Protein AF-A0M2M6-F1 (afdb_monomer)

Secondary structure (DSSP, 8-state):
--------------------------PPP-GGG--EEEEEEEESSSTTEEEEEEEEEEETTEEEEEE-SSS--EEEEE-TTS-EEEEEETTS----EEEEETTEEEEEETTEEEEEEEETTEEEEEEEEEEETTEEEEEEEEEEEETTEEEEEEETTEEEEEE----SSSB-GGGGGGGGHHHHHHHS-----S-----EEPP--SS------GGGG-EEEEEETTTEEEEEEETT-SEEEEEEEE-

Mean predicted aligned error: 12.01 Å

pLDDT: mean 74.38, std 19.49, range [26.05, 95.44]

Structure (mmCIF, N/CA/C/O backbone):
data_AF-A0M2M6-F1
#
_entry.id   AF-A0M2M6-F1
#
loop_
_atom_site.group_PDB
_atom_site.id
_atom_site.type_symbol
_atom_site.label_atom_id
_atom_site.label_alt_id
_atom_site.label_comp_id
_atom_site.label_asym_id
_atom_site.label_entity_id
_atom_site.label_seq_id
_atom_site.pdbx_PDB_ins_code
_atom_site.Cartn_x
_atom_site.Cartn_y
_atom_site.Cartn_z
_atom_site.occupancy
_atom_site.B_iso_or_equiv
_atom_site.auth_seq_id
_atom_site.auth_comp_id
_atom_site.auth_asym_id
_atom_site.auth_atom_id
_atom_site.pdbx_PDB_model_num
ATOM 1 N N . MET A 1 1 ? -63.138 11.991 -23.946 1.00 33.22 1 MET A N 1
ATOM 2 C CA . MET A 1 1 ? -61.838 11.405 -23.546 1.00 33.22 1 MET A CA 1
ATOM 3 C C . MET A 1 1 ? -60.767 11.896 -24.507 1.00 33.22 1 MET A C 1
ATOM 5 O O . MET A 1 1 ? -61.097 12.242 -25.630 1.00 33.22 1 MET A O 1
ATOM 9 N N . LYS A 1 2 ? -59.549 12.034 -23.981 1.00 27.47 2 LYS A N 1
ATOM 10 C CA . LYS A 1 2 ? -58.370 12.735 -24.511 1.00 27.47 2 LYS A CA 1
ATOM 11 C C . LYS A 1 2 ? -57.786 12.149 -25.813 1.00 27.47 2 LYS A C 1
ATOM 13 O O . LYS A 1 2 ? -58.034 10.990 -26.119 1.00 27.47 2 LYS A O 1
ATOM 18 N N . PHE A 1 3 ? -56.878 12.956 -26.380 1.00 26.58 3 PHE A N 1
ATOM 19 C CA . PHE A 1 3 ? -55.811 12.697 -27.365 1.00 26.58 3 PHE A CA 1
ATOM 20 C C . PHE A 1 3 ? -56.167 12.860 -28.844 1.00 26.58 3 PHE A C 1
ATOM 22 O O . PHE A 1 3 ? -57.254 12.484 -29.254 1.00 26.58 3 PHE A O 1
ATOM 29 N N . LEU A 1 4 ? -55.284 13.289 -29.750 1.00 26.05 4 LEU A N 1
ATOM 30 C CA . LEU A 1 4 ? -54.076 14.142 -29.823 1.00 26.05 4 LEU A CA 1
ATOM 31 C C . LEU A 1 4 ? -53.606 13.900 -31.277 1.00 26.05 4 LEU A C 1
ATOM 33 O O . LEU A 1 4 ? -53.410 12.750 -31.642 1.00 26.05 4 LEU A O 1
ATOM 37 N N . TYR A 1 5 ? -53.508 14.973 -32.069 1.00 40.88 5 TYR A N 1
ATOM 38 C CA . TYR A 1 5 ? -52.751 15.193 -33.319 1.00 40.88 5 TYR A CA 1
ATOM 39 C C . TYR A 1 5 ? -52.478 14.047 -34.306 1.00 40.88 5 TYR A C 1
ATOM 41 O O . TYR A 1 5 ? -51.797 13.087 -33.974 1.00 40.88 5 TYR A O 1
ATOM 49 N N . VAL A 1 6 ? -52.736 14.322 -35.592 1.00 26.88 6 VAL A N 1
ATOM 50 C CA . VAL A 1 6 ? -51.775 13.990 -36.659 1.00 26.88 6 VAL A CA 1
ATOM 51 C C . VAL A 1 6 ? -51.758 15.127 -37.688 1.00 26.88 6 VAL A C 1
ATOM 53 O O . VAL A 1 6 ? -52.712 15.312 -38.439 1.00 26.88 6 VAL A O 1
ATOM 56 N N . LEU A 1 7 ? -50.664 15.893 -37.710 1.00 30.67 7 LEU A N 1
ATOM 57 C CA . LEU A 1 7 ? -50.284 16.748 -38.834 1.00 30.67 7 LEU A CA 1
ATOM 58 C C . LEU A 1 7 ? -49.235 15.976 -39.642 1.00 30.67 7 LEU A C 1
ATOM 60 O O . LEU A 1 7 ? -48.223 15.542 -39.095 1.00 30.67 7 LEU A O 1
ATOM 64 N N . VAL A 1 8 ? -49.503 15.786 -40.930 1.00 32.72 8 VAL A N 1
ATOM 65 C CA . VAL A 1 8 ? -48.643 15.081 -41.884 1.00 32.72 8 VAL A CA 1
ATOM 66 C C . VAL A 1 8 ? -47.937 16.108 -42.767 1.00 32.72 8 VAL A C 1
ATOM 68 O O . VAL A 1 8 ? -48.613 16.824 -43.497 1.00 32.72 8 VAL A O 1
ATOM 71 N N . PHE A 1 9 ? -46.595 16.072 -42.692 1.00 30.58 9 PHE A N 1
ATOM 72 C CA . PHE A 1 9 ? -45.586 16.291 -43.750 1.00 30.58 9 PHE A CA 1
ATOM 73 C C . PHE A 1 9 ? -45.518 17.688 -44.420 1.00 30.58 9 PHE A C 1
ATOM 75 O O . PHE A 1 9 ? -46.506 18.394 -44.515 1.00 30.58 9 PHE A O 1
ATOM 82 N N . LEU A 1 10 ? -44.400 18.213 -44.939 1.00 30.34 10 LEU A N 1
ATOM 83 C CA . LEU A 1 10 ? -43.136 17.703 -45.504 1.00 30.34 10 LEU A CA 1
ATOM 84 C C . LEU A 1 10 ? -42.220 18.972 -45.603 1.00 30.34 10 LEU A C 1
ATOM 86 O O . LEU A 1 10 ? -42.753 20.046 -45.862 1.00 30.34 10 LEU A O 1
ATOM 90 N N . ILE A 1 11 ? -40.900 18.977 -45.353 1.00 32.94 11 ILE A N 1
ATOM 91 C CA . ILE A 1 11 ? -39.828 18.984 -46.383 1.00 32.94 11 ILE A CA 1
ATOM 92 C C . ILE A 1 11 ? -38.471 19.355 -45.730 1.00 32.94 11 ILE A C 1
ATOM 94 O O . ILE A 1 11 ? -38.374 20.362 -45.040 1.00 32.94 11 ILE A O 1
ATOM 98 N N . LEU A 1 12 ? -37.460 18.525 -46.031 1.00 37.94 12 LEU A N 1
ATOM 99 C CA . LEU A 1 12 ? -36.004 18.737 -46.192 1.00 37.94 12 LEU A CA 1
ATOM 100 C C . LEU A 1 12 ? -35.255 19.818 -45.384 1.00 37.94 12 LEU A C 1
ATOM 102 O O . LEU A 1 12 ? -35.416 21.012 -45.612 1.00 37.94 12 LEU A O 1
ATOM 106 N N . SER A 1 13 ? -34.189 19.370 -44.714 1.00 31.41 13 SER A N 1
ATOM 107 C CA . SER A 1 13 ? -32.884 20.036 -44.805 1.00 31.41 13 SER A CA 1
ATOM 108 C C . SER A 1 13 ? -31.742 19.019 -44.762 1.00 31.41 13 SER A C 1
ATOM 110 O O . SER A 1 13 ? -31.635 18.200 -43.853 1.00 31.41 13 SER A O 1
ATOM 112 N N . ILE A 1 14 ? -30.909 19.097 -45.795 1.00 38.12 14 ILE A N 1
ATOM 113 C CA . ILE A 1 14 ? -29.610 18.449 -45.953 1.00 38.12 14 ILE A CA 1
ATOM 114 C C . ILE A 1 14 ? -28.622 19.054 -44.949 1.00 38.12 14 ILE A C 1
ATOM 116 O O . ILE A 1 14 ? -28.596 20.270 -44.782 1.00 38.12 14 ILE A O 1
ATOM 120 N N . GLY A 1 15 ? -27.750 18.208 -44.396 1.00 29.80 15 GLY A N 1
ATOM 121 C CA . GLY A 1 15 ? -26.391 18.592 -44.018 1.00 29.80 15 GLY A CA 1
ATOM 122 C C . GLY A 1 15 ? -26.173 18.965 -42.556 1.00 29.80 15 GLY A C 1
ATOM 123 O O . GLY A 1 15 ? -26.245 20.130 -42.190 1.00 29.80 15 GLY A O 1
ATOM 124 N N . CYS A 1 16 ? -25.717 17.994 -41.769 1.00 28.94 16 CYS A N 1
ATOM 125 C CA . CYS A 1 16 ? -24.605 18.257 -40.869 1.00 28.94 16 CYS A CA 1
ATOM 126 C C . CYS A 1 16 ? -23.658 17.060 -40.929 1.00 28.94 16 CYS A C 1
ATOM 128 O O . CYS A 1 16 ? -23.989 15.955 -40.515 1.00 28.94 16 CYS A O 1
ATOM 130 N N . SER A 1 17 ? -22.495 17.303 -41.527 1.00 42.50 17 SER A N 1
ATOM 131 C CA . SER A 1 17 ? -21.285 16.532 -41.294 1.00 42.50 17 SER A CA 1
ATOM 132 C C . SER A 1 17 ? -21.034 16.512 -39.789 1.00 42.50 17 SER A C 1
ATOM 134 O O . SER A 1 17 ? -20.665 17.539 -39.223 1.00 42.50 17 SER A O 1
ATOM 136 N N . SER A 1 18 ? -21.202 15.367 -39.146 1.00 32.22 18 SER A N 1
ATOM 137 C CA . SER A 1 18 ? -20.336 15.017 -38.032 1.00 32.22 18 SER A CA 1
ATOM 138 C C . SER A 1 18 ? -19.484 13.875 -38.538 1.00 32.22 18 SER A C 1
ATOM 140 O O . SER A 1 18 ? -20.016 12.843 -38.954 1.00 32.22 18 SER A O 1
ATOM 142 N N . ASN A 1 19 ? -18.175 14.110 -38.558 1.00 32.47 19 ASN A N 1
ATOM 143 C CA . ASN A 1 19 ? -17.185 13.054 -38.592 1.00 32.47 19 ASN A CA 1
ATOM 144 C C . ASN A 1 19 ? -17.707 11.904 -37.736 1.00 32.47 19 ASN A C 1
ATOM 146 O O . ASN A 1 19 ? -18.110 12.121 -36.591 1.00 32.47 19 ASN A O 1
ATOM 150 N N . GLY A 1 20 ? -17.795 10.724 -38.344 1.00 31.66 20 GLY A N 1
ATOM 151 C CA . GLY A 1 20 ? -17.953 9.492 -37.601 1.00 31.66 20 GLY A CA 1
ATOM 152 C C . GLY A 1 20 ? -16.704 9.332 -36.756 1.00 31.66 20 GLY A C 1
ATOM 153 O O . GLY A 1 20 ? -15.763 8.663 -37.167 1.00 31.66 20 GLY A O 1
ATOM 154 N N . ASP A 1 21 ? -16.694 9.987 -35.602 1.00 36.31 21 ASP A N 1
ATOM 155 C CA . ASP A 1 21 ? -15.968 9.487 -34.459 1.00 36.31 21 ASP A CA 1
ATOM 156 C C . ASP A 1 21 ? -16.760 8.254 -34.033 1.00 36.31 21 ASP A C 1
ATOM 158 O O . ASP A 1 21 ? -17.635 8.297 -33.165 1.00 36.31 21 ASP A O 1
ATOM 162 N N . ASP A 1 22 ? -16.468 7.142 -34.711 1.00 35.28 22 ASP A N 1
ATOM 163 C CA . ASP A 1 22 ? -16.554 5.821 -34.112 1.00 35.28 22 ASP A CA 1
ATOM 164 C C . ASP A 1 22 ? -15.594 5.846 -32.914 1.00 35.28 22 ASP A C 1
ATOM 166 O O . ASP A 1 22 ? -14.494 5.294 -32.934 1.00 35.28 22 ASP A O 1
ATOM 170 N N . HIS A 1 23 ? -16.006 6.524 -31.841 1.00 34.78 23 HIS A N 1
ATOM 171 C CA . HIS A 1 23 ? -15.583 6.177 -30.506 1.00 34.78 23 HIS A CA 1
ATOM 172 C C . HIS A 1 23 ? -16.161 4.788 -30.273 1.00 34.78 23 HIS A C 1
ATOM 174 O O . HIS A 1 23 ? -17.231 4.620 -29.688 1.00 34.78 23 HIS A O 1
ATOM 180 N N . SER A 1 24 ? -15.453 3.774 -30.773 1.00 39.97 24 SER A N 1
ATOM 181 C CA . SER A 1 24 ? -15.461 2.474 -30.136 1.00 39.97 24 SER A CA 1
ATOM 182 C C . SER A 1 24 ? -15.302 2.770 -28.653 1.00 39.97 24 SER A C 1
ATOM 184 O O . SER A 1 24 ? -14.264 3.297 -28.242 1.00 39.97 24 SER A O 1
ATOM 186 N N . SER A 1 25 ? -16.358 2.547 -27.871 1.00 43.38 25 SER A N 1
ATOM 187 C CA . SER A 1 25 ? -16.238 2.526 -26.425 1.00 43.38 25 SER A CA 1
ATOM 188 C C . SER A 1 25 ? -15.318 1.349 -26.147 1.00 43.38 25 SER A C 1
ATOM 190 O O . SER A 1 25 ? -15.768 0.204 -26.116 1.00 43.38 25 SER A O 1
ATOM 192 N N . GLU A 1 26 ? -14.015 1.606 -26.115 1.00 50.00 26 GLU A N 1
ATOM 193 C CA . GLU A 1 26 ? -13.048 0.602 -25.726 1.00 50.00 26 GLU A CA 1
ATOM 194 C C . GLU A 1 26 ? -13.444 0.176 -24.324 1.00 50.00 26 GLU A C 1
ATOM 196 O O . GLU A 1 26 ? -13.454 0.964 -23.377 1.00 50.00 26 GLU A O 1
ATOM 201 N N . THR A 1 27 ? -13.928 -1.057 -24.244 1.00 55.72 27 THR A N 1
ATOM 202 C CA . THR A 1 27 ? -14.372 -1.651 -23.002 1.00 55.72 27 THR A CA 1
ATOM 203 C C . THR A 1 27 ? -13.158 -1.697 -22.092 1.00 55.72 27 THR A C 1
ATOM 205 O O . THR A 1 27 ? -12.176 -2.364 -22.418 1.00 55.72 27 THR A O 1
ATOM 208 N N . ILE A 1 28 ? -13.220 -0.973 -20.973 1.00 57.94 28 ILE A N 1
ATOM 209 C CA . ILE A 1 28 ? -12.226 -1.079 -19.905 1.00 57.94 28 ILE A CA 1
ATOM 210 C C . ILE A 1 28 ? -12.077 -2.578 -19.589 1.00 57.94 28 ILE A C 1
ATOM 212 O O . ILE A 1 28 ? -13.105 -3.239 -19.391 1.00 57.94 28 ILE A O 1
ATOM 216 N N . PRO A 1 29 ? -10.856 -3.144 -19.609 1.00 57.00 29 PRO A N 1
ATOM 217 C CA . PRO A 1 29 ? -10.667 -4.565 -19.370 1.00 57.00 29 PRO A CA 1
ATOM 218 C C . PRO A 1 29 ? -11.271 -4.980 -18.024 1.00 57.00 29 PRO A C 1
ATOM 220 O O . PRO A 1 29 ? -11.236 -4.240 -17.046 1.00 57.00 29 PRO A O 1
ATOM 223 N N . ASP A 1 30 ? -11.858 -6.171 -17.980 1.00 62.47 30 ASP A N 1
ATOM 224 C CA . ASP A 1 30 ? -12.397 -6.743 -16.749 1.00 62.47 30 ASP A CA 1
ATOM 225 C C . ASP A 1 30 ? -11.248 -7.320 -15.913 1.00 62.47 30 ASP A C 1
ATOM 227 O O . ASP A 1 30 ? -10.742 -8.408 -16.192 1.00 62.47 30 ASP A O 1
ATOM 231 N N . PHE A 1 31 ? -10.819 -6.555 -14.911 1.00 61.78 31 PHE A N 1
ATOM 232 C CA . PHE A 1 31 ? -9.671 -6.872 -14.059 1.00 61.78 31 PHE A CA 1
ATOM 233 C C . PHE A 1 31 ? -9.991 -7.815 -12.896 1.00 61.78 31 PHE A C 1
ATOM 235 O O . PHE A 1 31 ? -9.088 -8.157 -12.139 1.00 61.78 31 PHE A O 1
ATOM 242 N N . SER A 1 32 ? -11.230 -8.310 -12.786 1.00 66.69 32 SER A N 1
ATOM 243 C CA . SER A 1 32 ? -11.557 -9.418 -11.870 1.00 66.69 32 SER A CA 1
ATOM 244 C C . SER A 1 32 ? -10.811 -10.722 -12.204 1.00 66.69 32 SER A C 1
ATOM 246 O O . SER A 1 32 ? -10.904 -11.701 -11.469 1.00 66.69 32 SER A O 1
ATOM 248 N N . LYS A 1 33 ? -10.080 -10.734 -13.324 1.00 75.00 33 LYS A N 1
ATOM 249 C CA . LYS A 1 33 ? -9.366 -11.885 -13.874 1.00 75.00 33 LYS A CA 1
ATOM 250 C C . LYS A 1 33 ? -7.880 -11.926 -13.535 1.00 75.00 33 LYS A C 1
ATOM 252 O O . LYS A 1 33 ? -7.250 -12.917 -13.869 1.00 75.00 33 LYS A O 1
ATOM 257 N N . VAL A 1 34 ? -7.325 -10.894 -12.894 1.00 83.31 34 VAL A N 1
ATOM 258 C CA . VAL A 1 34 ? -5.909 -10.911 -12.496 1.00 83.31 34 VAL A CA 1
ATOM 259 C C . VAL A 1 34 ? -5.711 -12.004 -11.443 1.00 83.31 34 VAL A C 1
ATOM 261 O O . VAL A 1 34 ? -6.307 -11.930 -10.370 1.00 83.31 34 VAL A O 1
ATOM 264 N N . LYS A 1 35 ? -4.888 -13.005 -11.765 1.00 89.31 35 LYS A N 1
ATOM 265 C CA . LYS A 1 35 ? -4.544 -14.125 -10.875 1.00 89.31 35 LYS A CA 1
ATOM 266 C C . LYS A 1 35 ? -3.210 -13.953 -10.177 1.00 89.31 35 LYS A C 1
ATOM 268 O O . LYS A 1 35 ? -3.005 -14.523 -9.118 1.00 89.31 35 LYS A O 1
ATOM 273 N N . GLU A 1 36 ? -2.295 -13.204 -10.773 1.00 90.88 36 GLU A N 1
ATOM 274 C CA . GLU A 1 36 ? -0.948 -13.058 -10.234 1.00 90.88 36 GLU A CA 1
ATOM 275 C C . GLU A 1 36 ? -0.362 -11.713 -10.655 1.00 90.88 36 GLU A C 1
ATOM 277 O O . GLU A 1 36 ? -0.586 -11.241 -11.780 1.00 90.88 36 GLU A O 1
ATOM 282 N N . VAL A 1 37 ? 0.372 -11.092 -9.734 1.00 89.00 37 VAL A N 1
ATOM 283 C CA . VAL A 1 37 ? 1.114 -9.852 -9.962 1.00 89.00 37 VAL A CA 1
ATOM 284 C C . VAL A 1 37 ? 2.561 -10.076 -9.564 1.00 89.00 37 VAL A C 1
ATOM 286 O O . VAL A 1 37 ? 2.853 -10.302 -8.390 1.00 89.00 37 VAL A O 1
ATOM 289 N N . VAL A 1 38 ? 3.474 -9.916 -10.518 1.00 89.25 38 VAL A N 1
ATOM 290 C CA . VAL A 1 38 ? 4.912 -9.964 -10.247 1.00 89.25 38 VAL A CA 1
ATOM 291 C C . VAL A 1 38 ? 5.490 -8.560 -10.315 1.00 89.25 38 VAL A C 1
ATOM 293 O O . VAL A 1 38 ? 5.263 -7.803 -11.259 1.00 89.25 38 VAL A O 1
ATOM 296 N N . TYR A 1 39 ? 6.226 -8.194 -9.274 1.00 88.38 39 TYR A N 1
ATOM 297 C CA . TYR A 1 39 ? 6.871 -6.908 -9.078 1.00 88.38 39 TYR A CA 1
ATOM 298 C C . TYR A 1 39 ? 8.385 -7.085 -9.011 1.00 88.38 39 TYR A C 1
ATOM 300 O O . TYR A 1 39 ? 8.908 -7.752 -8.119 1.00 88.38 39 TYR A O 1
ATOM 308 N N . TRP A 1 40 ? 9.110 -6.368 -9.868 1.00 85.56 40 TRP A N 1
ATOM 309 C CA . TRP A 1 40 ? 10.563 -6.252 -9.766 1.00 85.56 40 TRP A CA 1
ATOM 310 C C . TRP A 1 40 ? 10.979 -4.830 -9.447 1.00 85.56 40 TRP A C 1
ATOM 312 O O . TRP A 1 40 ? 10.507 -3.861 -10.044 1.00 85.56 40 TRP A O 1
ATOM 322 N N . LYS A 1 41 ? 11.972 -4.705 -8.573 1.00 83.75 41 LYS A N 1
ATOM 323 C CA . LYS A 1 41 ? 12.756 -3.485 -8.414 1.00 83.75 41 LYS A CA 1
ATOM 324 C C . LYS A 1 41 ? 14.132 -3.711 -9.021 1.00 83.75 41 LYS A C 1
ATOM 326 O O . LYS A 1 41 ? 14.887 -4.552 -8.537 1.00 83.75 41 LYS A O 1
ATOM 331 N N . LYS A 1 42 ? 14.480 -2.942 -10.051 1.00 83.56 42 LYS A N 1
ATOM 332 C CA . LYS A 1 42 ? 15.783 -3.024 -10.728 1.00 83.56 42 LYS A CA 1
ATOM 333 C C . LYS A 1 42 ? 16.629 -1.776 -10.511 1.00 83.56 42 LYS A C 1
ATOM 335 O O . LYS A 1 42 ? 16.108 -0.719 -10.156 1.00 83.56 42 LYS A O 1
ATOM 340 N N . PHE A 1 43 ? 17.931 -1.920 -10.745 1.00 74.88 43 PHE A N 1
ATOM 341 C CA . PHE A 1 43 ? 18.893 -0.822 -10.818 1.00 74.88 43 PHE A CA 1
ATOM 342 C C . PHE A 1 43 ? 19.240 -0.488 -12.277 1.00 74.88 43 PHE A C 1
ATOM 344 O O . PHE A 1 43 ? 19.759 -1.332 -13.000 1.00 74.88 43 PHE A O 1
ATOM 351 N N . GLY A 1 44 ? 19.072 0.770 -12.655 1.00 62.62 44 GLY A N 1
ATOM 352 C CA . GLY A 1 44 ? 19.722 1.446 -13.768 1.00 62.62 44 GLY A CA 1
ATOM 353 C C . GLY A 1 44 ? 18.915 1.515 -15.061 1.00 62.62 44 GLY A C 1
ATOM 354 O O . GLY A 1 44 ? 17.898 0.856 -15.241 1.00 62.62 44 GLY A O 1
ATOM 355 N N . THR A 1 45 ? 19.447 2.311 -15.991 1.00 55.06 45 THR A N 1
ATOM 356 C CA . THR A 1 45 ? 18.962 2.515 -17.368 1.00 55.06 45 THR A CA 1
ATOM 357 C C . THR A 1 45 ? 19.147 1.300 -18.283 1.00 55.06 45 THR A C 1
ATOM 359 O O . THR A 1 45 ? 18.697 1.330 -19.424 1.00 55.06 45 THR A O 1
ATOM 362 N N . ASN A 1 46 ? 19.792 0.234 -17.794 1.00 58.78 46 ASN A N 1
ATOM 363 C CA . ASN A 1 46 ? 19.969 -1.039 -18.482 1.00 58.78 46 ASN A CA 1
ATOM 364 C C . ASN A 1 46 ? 19.519 -2.173 -17.550 1.00 58.78 46 ASN A C 1
ATOM 366 O O . ASN A 1 46 ? 19.947 -2.252 -16.404 1.00 58.78 46 ASN A O 1
ATOM 370 N N . ASP A 1 47 ? 18.680 -3.060 -18.077 1.00 64.06 47 ASP A N 1
ATOM 371 C CA . ASP A 1 47 ? 17.844 -4.055 -17.386 1.00 64.06 47 ASP A CA 1
ATOM 372 C C . ASP A 1 47 ? 18.552 -5.157 -16.555 1.00 64.06 47 ASP A C 1
ATOM 374 O O . ASP A 1 47 ? 17.906 -6.135 -16.165 1.00 64.06 47 ASP A O 1
ATOM 378 N N . SER A 1 48 ? 19.860 -5.056 -16.298 1.00 68.69 48 SER A N 1
ATOM 379 C CA . SER A 1 48 ? 20.699 -6.213 -15.953 1.00 68.69 48 SER A CA 1
ATOM 380 C C . SER A 1 48 ? 20.726 -6.625 -14.478 1.00 68.69 48 SER A C 1
ATOM 382 O O . SER A 1 48 ? 21.169 -7.736 -14.200 1.00 68.69 48 SER A O 1
ATOM 384 N N . THR A 1 49 ? 20.279 -5.785 -13.537 1.00 82.06 49 THR A N 1
ATOM 385 C CA . THR A 1 49 ? 20.352 -6.111 -12.098 1.00 82.06 49 THR A CA 1
ATOM 386 C C . THR A 1 49 ? 18.993 -5.973 -11.416 1.00 82.06 49 THR A C 1
ATOM 388 O O . THR A 1 49 ? 18.492 -4.862 -11.227 1.00 82.06 49 THR A O 1
ATOM 391 N N . ILE A 1 50 ? 18.421 -7.110 -11.010 1.00 84.00 50 ILE A N 1
ATOM 392 C CA . ILE A 1 50 ? 17.240 -7.194 -10.140 1.00 84.00 50 ILE A CA 1
ATOM 393 C C . ILE A 1 50 ? 17.710 -7.066 -8.687 1.00 84.00 50 ILE A C 1
ATOM 395 O O . ILE A 1 50 ? 18.617 -7.774 -8.261 1.00 84.00 50 ILE A O 1
ATOM 399 N N . LEU A 1 51 ? 17.131 -6.120 -7.948 1.00 82.44 51 LEU A N 1
ATOM 400 C CA . LEU A 1 51 ? 17.433 -5.863 -6.534 1.00 82.44 51 LEU A CA 1
ATOM 401 C C . LEU A 1 51 ? 16.442 -6.549 -5.603 1.00 82.44 51 LEU A C 1
ATOM 403 O O . LEU A 1 51 ? 16.791 -6.904 -4.483 1.00 82.44 51 LEU A O 1
ATOM 407 N N . ALA A 1 52 ? 15.194 -6.634 -6.046 1.00 84.56 52 ALA A N 1
ATOM 408 C CA . ALA A 1 52 ? 14.126 -7.312 -5.347 1.00 84.56 52 ALA A CA 1
ATOM 409 C C . ALA A 1 52 ? 13.112 -7.802 -6.373 1.00 84.56 52 ALA A C 1
ATOM 411 O O . ALA A 1 52 ? 12.830 -7.109 -7.356 1.00 84.56 52 ALA A O 1
ATOM 412 N N . GLU A 1 53 ? 12.558 -8.964 -6.096 1.00 88.38 53 GLU A N 1
ATOM 413 C CA . GLU A 1 53 ? 11.466 -9.587 -6.821 1.00 88.38 53 GLU A CA 1
ATOM 414 C C . GLU A 1 53 ? 10.402 -9.940 -5.794 1.00 88.38 53 GLU A C 1
ATOM 416 O O . GLU A 1 53 ? 10.729 -10.310 -4.666 1.00 88.38 53 GLU A O 1
ATOM 421 N N . ARG A 1 54 ? 9.143 -9.694 -6.138 1.00 89.38 54 ARG A N 1
ATOM 422 C CA . ARG A 1 54 ? 8.004 -10.033 -5.301 1.00 89.38 54 ARG A CA 1
ATOM 423 C C . ARG A 1 54 ? 6.882 -10.532 -6.184 1.00 89.38 54 ARG A C 1
ATOM 425 O O . ARG A 1 54 ? 6.431 -9.783 -7.045 1.00 89.38 54 ARG A O 1
ATOM 432 N N . GLU A 1 55 ? 6.430 -11.738 -5.944 1.00 93.19 55 GLU A N 1
ATOM 433 C CA . GLU A 1 55 ? 5.296 -12.349 -6.621 1.00 93.19 55 GLU A CA 1
ATOM 434 C C . GLU A 1 55 ? 4.124 -12.402 -5.649 1.00 93.19 55 GLU A C 1
ATOM 436 O O . GLU A 1 55 ? 4.315 -12.645 -4.458 1.00 93.19 55 GLU A O 1
ATOM 441 N N . TYR A 1 56 ? 2.927 -12.096 -6.138 1.00 92.94 56 TYR A N 1
ATOM 442 C CA . TYR A 1 56 ? 1.701 -12.116 -5.352 1.00 92.94 56 TYR A CA 1
ATOM 443 C C . TYR A 1 56 ? 0.639 -12.921 -6.089 1.00 92.94 56 TYR A C 1
ATOM 445 O O . TYR A 1 56 ? 0.249 -12.547 -7.199 1.00 92.94 56 TYR A O 1
ATOM 453 N N . THR A 1 57 ? 0.125 -13.962 -5.441 1.00 94.75 57 THR A N 1
ATOM 454 C CA . THR A 1 57 ? -0.989 -14.774 -5.946 1.00 94.75 57 THR A CA 1
ATOM 455 C C . THR A 1 57 ? -2.307 -14.155 -5.503 1.00 94.75 57 THR A C 1
ATOM 457 O O . THR A 1 57 ? -2.459 -13.786 -4.338 1.00 94.75 57 THR A O 1
ATOM 460 N N . ILE A 1 58 ? -3.264 -14.033 -6.422 1.00 92.62 58 ILE A N 1
ATOM 461 C CA . ILE A 1 58 ? -4.583 -13.440 -6.201 1.00 92.62 58 ILE A CA 1
ATOM 462 C C . ILE A 1 58 ? -5.666 -14.466 -6.528 1.00 92.62 58 ILE A C 1
ATOM 464 O O . ILE A 1 58 ? -5.816 -14.908 -7.668 1.00 92.62 58 ILE A O 1
ATOM 468 N N . GLU A 1 59 ? -6.499 -14.772 -5.540 1.00 90.69 59 GLU A N 1
ATOM 469 C CA . GLU A 1 59 ? -7.662 -15.636 -5.702 1.00 90.69 59 GLU A CA 1
ATOM 470 C C . GLU A 1 59 ? -8.930 -14.883 -5.311 1.00 90.69 59 GLU A C 1
ATOM 472 O O . GLU A 1 59 ? -9.041 -14.307 -4.231 1.00 90.69 59 GLU A O 1
ATOM 477 N N . SER A 1 60 ? -9.917 -14.866 -6.211 1.00 88.12 60 SER A N 1
ATOM 478 C CA . SER A 1 60 ? -11.208 -14.195 -5.986 1.00 88.12 60 SER A CA 1
ATOM 479 C C . SER A 1 60 ? -11.094 -12.717 -5.560 1.00 88.12 60 SER A C 1
ATO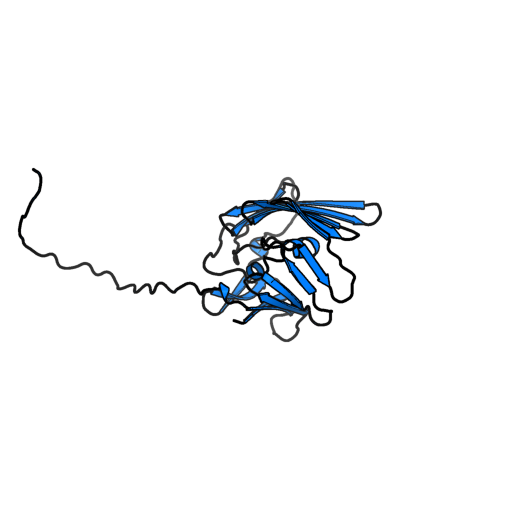M 481 O O . SER A 1 60 ? -11.971 -12.205 -4.869 1.00 88.12 60 SER A O 1
ATOM 483 N N . GLY A 1 61 ? -10.031 -12.024 -5.985 1.00 86.38 61 GLY A N 1
ATOM 484 C CA . GLY A 1 61 ? -9.776 -10.615 -5.662 1.00 86.38 61 GLY A CA 1
ATOM 485 C C . GLY A 1 61 ? -8.974 -10.369 -4.379 1.00 86.38 61 GLY A C 1
ATOM 486 O O . GLY A 1 61 ? -8.762 -9.209 -4.029 1.00 86.38 61 GLY A O 1
ATOM 487 N N . PHE A 1 62 ? -8.504 -11.421 -3.705 1.00 92.06 62 PHE A N 1
ATOM 488 C CA . PHE A 1 62 ? -7.688 -11.334 -2.495 1.00 92.06 62 PHE A CA 1
ATOM 489 C C . PHE A 1 62 ? -6.298 -11.909 -2.745 1.00 92.06 62 PHE A C 1
ATOM 491 O O . PHE A 1 62 ? -6.166 -12.980 -3.330 1.00 92.06 62 PHE A O 1
ATOM 498 N N . VAL A 1 63 ? -5.259 -11.215 -2.284 1.00 93.31 63 VAL A N 1
ATOM 499 C CA . VAL A 1 63 ? -3.894 -11.752 -2.278 1.00 93.31 63 VAL A CA 1
ATOM 500 C C . VAL A 1 63 ? -3.821 -12.899 -1.274 1.00 93.31 63 VAL A C 1
ATOM 502 O O . VAL A 1 63 ? -3.993 -12.666 -0.081 1.00 93.31 63 VAL A O 1
ATOM 505 N N . THR A 1 64 ? -3.575 -14.122 -1.723 1.00 94.19 64 THR A N 1
ATOM 506 C CA . THR A 1 64 ? -3.497 -15.310 -0.855 1.00 94.19 64 THR A CA 1
ATOM 507 C C . THR A 1 64 ? -2.066 -15.667 -0.482 1.00 94.19 64 THR A C 1
ATOM 509 O O . THR A 1 64 ? -1.835 -16.284 0.558 1.00 94.19 64 THR A O 1
ATOM 512 N N . GLU A 1 65 ? -1.101 -15.221 -1.284 1.00 93.38 65 GLU A N 1
ATOM 513 C CA . GLU A 1 65 ? 0.307 -15.560 -1.125 1.00 93.38 65 GLU A CA 1
ATOM 514 C C . GLU A 1 65 ? 1.211 -14.421 -1.603 1.00 93.38 65 GLU A C 1
ATOM 516 O O . GLU A 1 65 ? 0.870 -13.692 -2.538 1.00 93.38 65 GLU A O 1
ATOM 521 N N . ALA A 1 66 ? 2.372 -14.278 -0.965 1.00 91.06 66 ALA A N 1
ATOM 522 C CA . ALA A 1 66 ? 3.477 -13.465 -1.444 1.00 91.06 66 ALA A CA 1
ATOM 523 C C . ALA A 1 66 ? 4.814 -14.216 -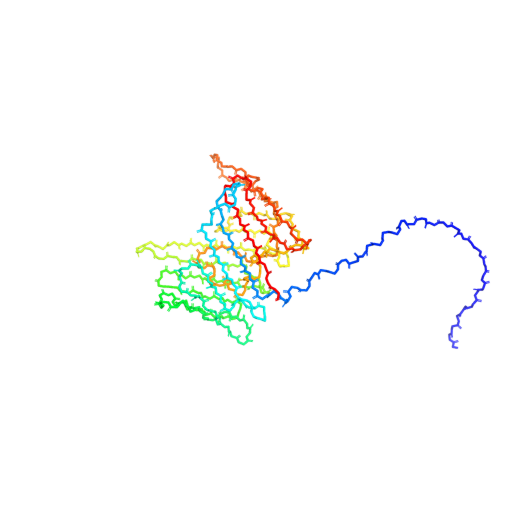1.336 1.00 91.06 66 ALA A C 1
ATOM 525 O O . ALA A 1 66 ? 5.192 -14.663 -0.250 1.00 91.06 66 ALA A O 1
ATOM 526 N N . ASP A 1 67 ? 5.556 -14.283 -2.440 1.00 90.31 67 ASP A N 1
ATOM 527 C CA . ASP A 1 67 ? 6.943 -14.762 -2.502 1.00 90.31 67 ASP A CA 1
ATOM 528 C C . ASP A 1 67 ? 7.874 -13.556 -2.708 1.00 90.31 67 ASP A C 1
ATOM 530 O O . ASP A 1 67 ? 7.612 -12.684 -3.537 1.00 90.31 67 ASP A O 1
ATOM 534 N N . PHE A 1 68 ? 8.957 -13.463 -1.932 1.00 86.12 68 PHE A N 1
ATOM 535 C CA . PHE A 1 68 ? 9.934 -12.367 -2.000 1.00 86.12 68 PHE A CA 1
ATOM 536 C C . PHE A 1 68 ? 11.311 -12.787 -2.525 1.00 86.12 68 PHE A C 1
ATOM 538 O O . PHE A 1 68 ? 12.271 -12.023 -2.387 1.00 86.12 68 PHE A O 1
ATOM 545 N N . GLY A 1 69 ? 11.418 -13.977 -3.118 1.00 72.88 69 GLY A N 1
ATOM 546 C CA . GLY A 1 69 ? 12.640 -14.490 -3.720 1.00 72.88 69 GLY A CA 1
ATOM 547 C C . GLY A 1 69 ? 13.712 -14.793 -2.673 1.00 72.88 69 GLY A C 1
ATOM 548 O O . GLY A 1 69 ? 14.533 -13.945 -2.322 1.00 72.88 69 GLY A O 1
ATOM 549 N N . GLY A 1 70 ? 13.752 -16.038 -2.194 1.00 66.81 70 GLY A N 1
ATOM 550 C CA . GLY A 1 70 ? 14.781 -16.511 -1.256 1.00 66.81 70 GLY A CA 1
ATOM 551 C C . GLY A 1 70 ? 14.420 -16.393 0.230 1.00 66.81 70 GLY A C 1
ATOM 552 O O . GLY A 1 70 ? 15.273 -16.663 1.076 1.00 66.81 70 GLY A O 1
ATOM 553 N N . SER A 1 71 ? 13.175 -16.036 0.547 1.00 69.62 71 SER A N 1
ATOM 554 C CA . SER A 1 71 ? 12.541 -16.254 1.854 1.00 69.62 71 SER A CA 1
ATOM 555 C C . SER A 1 71 ? 11.454 -17.322 1.737 1.00 69.62 71 SER A C 1
ATOM 557 O O . SER A 1 71 ? 11.098 -17.717 0.632 1.00 69.62 71 SER A O 1
ATOM 559 N N . GLU A 1 72 ? 10.918 -17.791 2.863 1.00 79.50 72 GLU A N 1
ATOM 560 C CA . GLU A 1 72 ? 9.681 -18.571 2.820 1.00 79.50 72 GLU A CA 1
ATOM 561 C C . GLU A 1 72 ? 8.496 -17.681 2.432 1.00 79.50 72 GLU A C 1
ATOM 563 O O . GLU A 1 72 ? 8.505 -16.472 2.696 1.00 79.50 72 GLU A O 1
ATOM 568 N N . ASN A 1 73 ? 7.501 -18.293 1.793 1.00 87.50 73 ASN A N 1
ATOM 569 C CA . ASN A 1 73 ? 6.310 -17.605 1.317 1.00 87.50 73 ASN A CA 1
ATOM 570 C C . ASN A 1 73 ? 5.489 -17.086 2.502 1.00 87.50 73 ASN A C 1
ATOM 572 O O . ASN A 1 73 ? 5.496 -17.660 3.600 1.00 87.50 73 ASN A O 1
ATOM 576 N N . VAL A 1 74 ? 4.793 -15.980 2.266 1.00 88.44 74 VAL A N 1
ATOM 577 C CA . VAL A 1 74 ? 3.841 -15.394 3.206 1.00 88.44 74 VAL A CA 1
ATOM 578 C C . VAL A 1 74 ? 2.438 -15.710 2.727 1.00 88.44 74 VAL A C 1
ATOM 580 O O . VAL A 1 74 ? 2.099 -15.396 1.591 1.00 88.44 74 VAL A O 1
ATOM 583 N N . TYR A 1 75 ? 1.627 -16.293 3.598 1.00 90.56 75 TYR A N 1
ATOM 584 C CA . TYR A 1 75 ? 0.237 -16.633 3.314 1.00 90.56 75 TYR A CA 1
ATOM 585 C C . TYR A 1 75 ? -0.705 -15.709 4.077 1.00 90.56 75 TYR A C 1
ATOM 587 O O . TYR A 1 75 ? -0.401 -15.281 5.193 1.00 90.56 75 TYR A O 1
ATOM 595 N N . PHE A 1 76 ? -1.848 -15.407 3.471 1.00 92.06 76 PHE A N 1
ATOM 596 C CA . PHE A 1 76 ? -2.829 -14.468 4.008 1.00 92.06 76 PHE A CA 1
ATOM 597 C C . PHE A 1 76 ? -4.177 -15.158 4.196 1.00 92.06 76 PHE A C 1
ATOM 599 O O . PHE A 1 76 ? -4.687 -15.784 3.264 1.00 92.06 76 PHE A O 1
ATOM 606 N N . GLU A 1 77 ? -4.773 -15.001 5.377 1.00 91.56 77 GLU A N 1
ATOM 607 C CA . GLU A 1 77 ? -6.106 -15.532 5.676 1.00 91.56 77 GLU A CA 1
ATOM 608 C C . GLU A 1 77 ? -7.111 -14.413 5.932 1.00 91.56 77 GLU A C 1
ATOM 610 O O . GLU A 1 77 ? -6.776 -13.352 6.466 1.00 91.56 77 GLU A O 1
ATOM 615 N N . TYR A 1 78 ? -8.363 -14.668 5.554 1.00 93.81 78 TYR A N 1
ATOM 616 C CA . TYR A 1 78 ? -9.437 -13.683 5.552 1.00 93.81 78 TYR A CA 1
ATOM 617 C C . TYR A 1 78 ? -10.676 -14.209 6.284 1.00 93.81 78 TYR A C 1
ATOM 619 O O . TYR A 1 78 ? -10.947 -15.411 6.271 1.00 93.81 78 TYR A O 1
ATOM 627 N N . ASP A 1 79 ? -11.444 -13.309 6.897 1.00 92.69 79 ASP A N 1
ATOM 628 C CA . ASP A 1 79 ? -12.763 -13.632 7.445 1.00 92.69 79 ASP A CA 1
ATOM 629 C C . ASP A 1 79 ? -13.850 -13.731 6.351 1.00 92.69 79 ASP A C 1
ATOM 631 O O . ASP A 1 79 ? -13.606 -13.516 5.162 1.00 92.69 79 ASP A O 1
ATOM 635 N N . GLU A 1 80 ? -15.083 -14.057 6.755 1.00 91.81 80 GLU A N 1
ATOM 636 C CA . GLU A 1 80 ? -16.239 -14.161 5.848 1.00 91.81 80 GLU A CA 1
ATOM 637 C C . GLU A 1 80 ? -16.608 -12.825 5.167 1.00 91.81 80 GLU A C 1
ATOM 639 O O . GLU A 1 80 ? -17.248 -12.835 4.114 1.00 91.81 80 GLU A O 1
ATOM 644 N N . ASP A 1 81 ? -16.188 -11.691 5.741 1.00 89.94 81 ASP A N 1
ATOM 645 C CA . ASP A 1 81 ? -16.371 -10.346 5.184 1.00 89.94 81 ASP A CA 1
ATOM 646 C C . ASP A 1 81 ? -15.219 -9.952 4.227 1.00 89.94 81 ASP A C 1
ATOM 648 O O . ASP A 1 81 ? -15.239 -8.860 3.649 1.00 89.94 81 ASP A O 1
ATOM 652 N N . GLY A 1 82 ? -14.215 -10.819 4.042 1.00 89.88 82 GLY A N 1
ATOM 653 C CA . GLY A 1 82 ? -13.039 -10.568 3.205 1.00 89.88 82 GLY A CA 1
ATOM 654 C C . GLY A 1 82 ? -11.983 -9.678 3.868 1.00 89.88 82 GLY A C 1
ATOM 655 O O . GLY A 1 82 ? -11.169 -9.059 3.179 1.00 89.88 82 GLY A O 1
ATOM 656 N N . ARG A 1 83 ? -11.985 -9.563 5.197 1.00 92.31 83 ARG A N 1
ATOM 657 C CA . ARG A 1 83 ? -10.981 -8.798 5.945 1.00 92.31 83 ARG A CA 1
ATOM 658 C C . ARG A 1 83 ? -9.804 -9.686 6.306 1.00 92.31 83 ARG A C 1
ATOM 660 O O . ARG A 1 83 ? -10.001 -10.807 6.755 1.00 92.31 83 ARG A O 1
ATOM 667 N N . LEU A 1 84 ? -8.585 -9.175 6.142 1.00 92.62 84 LEU A N 1
ATOM 668 C CA . LEU A 1 84 ? -7.364 -9.891 6.512 1.00 92.62 84 LEU A CA 1
ATOM 669 C C . LEU A 1 84 ? -7.332 -10.132 8.027 1.00 92.62 84 LEU A C 1
ATOM 671 O O . LEU A 1 84 ? -7.390 -9.164 8.778 1.00 92.62 84 LEU A O 1
ATOM 675 N N . ILE A 1 85 ? -7.213 -11.379 8.472 1.00 91.12 85 ILE A N 1
ATOM 676 C CA . ILE A 1 85 ? -7.199 -11.746 9.901 1.00 91.12 85 ILE A CA 1
ATOM 677 C C . ILE A 1 85 ? -5.896 -12.408 10.344 1.00 91.12 85 ILE A C 1
ATOM 679 O O . ILE A 1 85 ? -5.572 -12.364 11.527 1.00 91.12 85 ILE A O 1
ATOM 683 N N . GLU A 1 86 ? -5.131 -12.975 9.414 1.00 87.69 86 GLU A N 1
ATOM 684 C CA . GLU A 1 86 ? -3.889 -13.669 9.740 1.00 87.69 86 GLU A CA 1
ATOM 685 C C . GLU A 1 86 ? -2.866 -13.517 8.615 1.00 87.69 86 GLU A C 1
ATOM 687 O O . GLU A 1 86 ? -3.212 -13.464 7.430 1.00 87.69 86 GLU A O 1
ATOM 692 N N . VAL A 1 87 ? -1.594 -13.437 9.004 1.00 88.88 87 VAL A N 1
ATOM 693 C CA . VAL A 1 87 ? -0.451 -13.414 8.091 1.00 88.88 87 VAL A CA 1
ATOM 694 C C . VAL A 1 87 ? 0.553 -14.444 8.577 1.00 88.88 87 VAL A C 1
ATOM 696 O O . VAL A 1 87 ? 1.172 -14.264 9.622 1.00 88.88 87 VAL A O 1
ATOM 699 N N . ASN A 1 88 ? 0.735 -15.498 7.793 1.00 84.38 88 ASN A N 1
ATOM 700 C CA . ASN A 1 88 ? 1.589 -16.626 8.130 1.00 84.38 88 ASN A CA 1
ATOM 701 C C . ASN A 1 88 ? 2.891 -16.561 7.328 1.00 84.38 88 ASN A C 1
ATOM 703 O O . ASN A 1 88 ? 2.914 -16.861 6.135 1.00 84.38 88 ASN A O 1
ATOM 707 N N . GLY A 1 89 ? 3.986 -16.161 7.980 1.00 74.75 89 GLY A N 1
ATOM 708 C CA . GLY A 1 89 ? 5.334 -16.251 7.412 1.00 74.75 89 GLY A CA 1
ATOM 709 C C . GLY A 1 89 ? 5.942 -17.620 7.705 1.00 74.75 89 GLY A C 1
ATOM 710 O O . GLY A 1 89 ? 6.058 -17.987 8.874 1.00 74.75 89 GLY A O 1
ATOM 711 N N . GLY A 1 90 ? 6.349 -18.367 6.675 1.00 59.84 90 GLY A N 1
ATOM 712 C CA . GLY A 1 90 ? 6.699 -19.786 6.819 1.00 59.84 90 GLY A CA 1
ATOM 713 C C . GLY A 1 90 ? 7.715 -20.145 7.930 1.00 59.84 90 GLY A C 1
ATOM 714 O O . GLY A 1 90 ? 7.598 -21.214 8.529 1.00 59.84 90 GLY A O 1
ATOM 715 N N . THR A 1 91 ? 8.653 -19.259 8.306 1.00 48.31 91 THR A N 1
ATOM 716 C CA . THR A 1 91 ? 9.640 -19.549 9.372 1.00 48.31 91 THR A CA 1
ATOM 717 C C . THR A 1 91 ? 9.229 -19.116 10.787 1.00 48.31 91 THR A C 1
ATOM 719 O O . THR A 1 91 ? 10.072 -19.112 11.686 1.00 48.31 91 THR A O 1
ATOM 722 N N . GLY A 1 92 ? 7.963 -18.752 11.021 1.00 46.28 92 GLY A N 1
ATOM 723 C CA . GLY A 1 92 ? 7.406 -18.568 12.369 1.00 46.28 92 GLY A CA 1
ATOM 724 C C . GLY A 1 92 ? 8.006 -17.408 13.169 1.00 46.28 92 GLY A C 1
ATOM 725 O O . GLY A 1 92 ? 8.446 -17.603 14.299 1.00 46.28 92 GLY A O 1
ATOM 726 N N . THR A 1 93 ? 8.115 -16.208 12.587 1.00 48.19 93 THR A N 1
ATOM 727 C CA . THR A 1 93 ? 8.708 -15.054 13.307 1.00 48.19 93 THR A CA 1
ATOM 728 C C . THR A 1 93 ? 7.982 -13.723 13.122 1.00 48.19 93 THR A C 1
ATOM 730 O O . THR A 1 93 ? 8.461 -12.703 13.606 1.00 48.19 93 THR A O 1
ATOM 733 N N . LEU A 1 94 ? 6.829 -13.704 12.458 1.00 57.12 94 LEU A N 1
ATOM 734 C CA . LEU A 1 94 ? 5.992 -12.509 12.376 1.00 57.12 94 LEU A CA 1
ATOM 735 C C . LEU A 1 94 ? 4.528 -12.931 12.450 1.00 57.12 94 LEU A C 1
ATOM 737 O O . LEU A 1 94 ? 3.819 -12.915 11.447 1.00 57.12 94 LEU A O 1
ATOM 741 N N . ASP A 1 95 ? 4.105 -13.325 13.648 1.00 65.81 95 ASP A N 1
ATOM 742 C CA . ASP A 1 95 ? 2.689 -13.474 13.957 1.00 65.81 95 ASP A CA 1
ATOM 743 C C . ASP A 1 95 ? 2.128 -12.058 14.086 1.00 65.81 95 ASP A C 1
ATOM 745 O O . ASP A 1 95 ? 2.301 -11.377 15.099 1.00 65.81 95 ASP A O 1
ATOM 749 N N . TYR A 1 96 ? 1.537 -11.565 13.004 1.00 79.00 96 TYR A N 1
ATOM 750 C CA . TYR A 1 96 ? 0.785 -10.324 13.054 1.00 79.00 96 TYR A CA 1
ATOM 751 C C . TYR A 1 96 ? -0.571 -10.630 13.677 1.00 79.00 96 TYR A C 1
ATOM 753 O O . TYR A 1 96 ? -1.399 -11.299 13.062 1.00 79.00 96 TYR A O 1
ATOM 761 N N . GLU A 1 97 ? -0.819 -10.116 14.877 1.00 83.38 97 GLU A N 1
ATOM 762 C CA . GLU A 1 97 ? -2.171 -10.141 15.428 1.00 83.38 97 GLU A CA 1
ATOM 763 C C . GLU A 1 97 ? -2.983 -9.050 14.728 1.00 83.38 97 GLU A C 1
ATOM 765 O O . GLU A 1 97 ? -2.679 -7.864 14.884 1.00 83.38 97 GLU A O 1
ATOM 770 N N . ILE A 1 98 ? -3.989 -9.450 13.943 1.00 90.81 98 ILE A N 1
ATOM 771 C CA . ILE A 1 98 ? -4.880 -8.533 13.230 1.00 90.81 98 ILE A CA 1
ATOM 772 C C . ILE A 1 98 ? -6.276 -8.618 13.836 1.00 90.81 98 ILE A C 1
ATOM 774 O O . ILE A 1 98 ? -6.947 -9.646 13.779 1.00 90.81 98 ILE A O 1
ATOM 778 N N . ILE A 1 99 ? -6.733 -7.507 14.407 1.00 92.75 99 ILE A N 1
ATOM 779 C CA . ILE A 1 99 ? -8.025 -7.415 15.082 1.00 92.75 99 ILE A CA 1
ATOM 780 C C . ILE A 1 99 ? -8.882 -6.378 14.377 1.00 92.75 99 ILE A C 1
ATOM 782 O O . ILE A 1 99 ? -8.539 -5.196 14.328 1.00 92.75 99 ILE A O 1
ATOM 786 N N . TRP A 1 100 ? -10.048 -6.812 13.912 1.00 94.88 100 TRP A N 1
ATOM 787 C CA . TRP A 1 100 ? -11.064 -5.928 13.356 1.00 94.88 100 TRP A CA 1
ATOM 788 C C . TRP A 1 100 ? -12.151 -5.598 14.374 1.00 94.88 100 TRP A C 1
ATOM 790 O O . TRP A 1 100 ? -12.663 -6.464 15.083 1.00 94.88 100 TRP A O 1
ATOM 800 N N . ASN A 1 101 ? -12.553 -4.330 14.402 1.00 94.56 101 ASN A N 1
ATOM 801 C CA . ASN A 1 101 ? -13.718 -3.848 15.131 1.00 94.56 101 ASN A CA 1
ATOM 802 C C . ASN A 1 101 ? -14.495 -2.855 14.257 1.00 94.56 101 ASN A C 1
ATOM 804 O O . ASN A 1 101 ? -14.277 -1.638 14.298 1.00 94.56 101 ASN A O 1
ATOM 808 N N . GLY A 1 102 ? -15.387 -3.401 13.427 1.00 92.50 102 GLY A N 1
ATOM 809 C CA . GLY A 1 102 ? -16.101 -2.640 12.405 1.00 92.50 102 GLY A CA 1
ATOM 810 C C . GLY A 1 102 ? -15.145 -2.143 11.322 1.00 92.50 102 GLY A C 1
ATOM 811 O O . GLY A 1 102 ? -14.472 -2.940 10.678 1.00 92.50 102 GLY A O 1
ATOM 812 N N . GLU A 1 103 ? -15.087 -0.825 11.125 1.00 93.88 103 GLU A N 1
ATOM 813 C CA . GLU A 1 103 ? -14.164 -0.186 10.175 1.00 93.88 103 GLU A CA 1
ATOM 814 C C . GLU A 1 103 ? -12.773 0.098 10.771 1.00 93.88 103 GLU A C 1
ATOM 816 O O . GLU A 1 103 ? -11.949 0.733 10.125 1.00 93.88 103 GLU A O 1
ATOM 821 N N . ASN A 1 104 ? -12.480 -0.360 11.989 1.00 95.44 104 ASN A N 1
ATOM 822 C CA . ASN A 1 104 ? -11.154 -0.209 12.584 1.00 95.44 104 ASN A CA 1
ATOM 823 C C . ASN A 1 104 ? -10.393 -1.531 12.519 1.00 95.44 104 ASN A C 1
ATOM 825 O O . ASN A 1 104 ? -10.959 -2.578 12.834 1.00 95.44 104 ASN A O 1
ATOM 829 N N . CYS A 1 105 ? -9.113 -1.465 12.171 1.00 95.06 105 CYS A N 1
ATOM 830 C CA . CYS A 1 105 ? -8.189 -2.590 12.187 1.00 95.06 105 CYS A CA 1
ATOM 831 C C . CYS A 1 105 ? -6.977 -2.236 13.042 1.00 95.06 105 CYS A C 1
ATOM 833 O O . CYS A 1 105 ? -6.301 -1.243 12.785 1.00 95.06 105 CYS A O 1
ATOM 835 N N . THR A 1 106 ? -6.666 -3.068 14.023 1.00 94.19 106 THR A N 1
ATOM 836 C CA . THR A 1 106 ? -5.411 -2.992 14.768 1.00 94.19 106 THR A CA 1
ATOM 837 C C . THR A 1 106 ? -4.525 -4.137 14.317 1.00 94.19 106 THR A C 1
ATOM 839 O O . THR A 1 106 ? -4.970 -5.280 14.294 1.00 94.19 106 THR A O 1
ATOM 842 N N . ILE A 1 107 ? -3.282 -3.830 13.961 1.00 91.00 107 ILE A N 1
ATOM 843 C CA . ILE A 1 107 ? -2.257 -4.827 13.669 1.00 91.00 107 ILE A CA 1
ATOM 844 C C . ILE A 1 107 ? -1.056 -4.594 14.578 1.00 91.00 107 ILE A C 1
ATOM 846 O O . ILE A 1 107 ? -0.541 -3.476 14.663 1.00 91.00 107 ILE A O 1
ATOM 850 N N . SER A 1 108 ? -0.625 -5.649 15.260 1.00 86.94 108 SER A N 1
ATOM 851 C CA . SER A 1 108 ? 0.453 -5.580 16.244 1.00 86.94 108 SER A CA 1
ATOM 852 C C . SER A 1 108 ? 1.561 -6.578 15.935 1.00 86.94 108 SER A C 1
ATOM 854 O O . SER A 1 108 ? 1.318 -7.673 15.435 1.00 86.94 108 SER A O 1
ATOM 856 N N . THR A 1 109 ? 2.782 -6.174 16.262 1.00 82.38 109 THR A N 1
ATOM 857 C CA . THR A 1 109 ? 3.973 -7.020 16.370 1.00 82.38 109 THR A CA 1
ATOM 858 C C . THR A 1 109 ? 4.586 -6.814 17.755 1.00 82.38 109 THR A C 1
ATOM 860 O O . THR A 1 109 ? 4.158 -5.929 18.498 1.00 82.38 109 THR A O 1
ATOM 863 N N . ASP A 1 110 ? 5.649 -7.546 18.080 1.00 81.69 110 ASP A N 1
ATOM 864 C CA . ASP A 1 110 ? 6.384 -7.380 19.344 1.00 81.69 110 ASP A CA 1
ATOM 865 C C . ASP A 1 110 ? 6.889 -5.948 19.604 1.00 81.69 110 ASP A C 1
ATOM 867 O O . ASP A 1 110 ? 7.127 -5.573 20.752 1.00 81.69 110 ASP A O 1
ATOM 871 N N . TYR A 1 111 ? 7.071 -5.145 18.550 1.00 82.81 111 TYR A N 1
ATOM 872 C CA . TYR A 1 111 ? 7.701 -3.823 18.639 1.00 82.81 111 TYR A CA 1
ATOM 873 C C . TYR A 1 111 ? 6.855 -2.696 18.058 1.00 82.81 111 TYR A C 1
ATOM 875 O O . TYR A 1 111 ? 7.289 -1.542 18.065 1.00 82.81 111 TYR A O 1
ATOM 883 N N . SER A 1 112 ? 5.693 -2.990 17.483 1.00 86.69 112 SER A N 1
ATOM 884 C CA . SER A 1 112 ? 4.874 -1.957 16.859 1.00 86.69 112 SER A CA 1
ATOM 885 C C . SER A 1 112 ? 3.393 -2.272 16.886 1.00 86.69 112 SER A C 1
ATOM 887 O O . SER A 1 112 ? 2.984 -3.429 16.837 1.00 86.69 112 SER A O 1
ATOM 889 N N . THR A 1 113 ? 2.596 -1.213 16.901 1.00 90.31 113 THR A N 1
ATOM 890 C CA . THR A 1 113 ? 1.150 -1.276 16.731 1.00 90.31 113 THR A CA 1
ATOM 891 C C . THR A 1 113 ? 0.743 -0.248 15.691 1.00 90.31 113 THR A C 1
ATOM 893 O O . THR A 1 113 ? 1.124 0.921 15.775 1.00 90.31 113 THR A O 1
ATOM 896 N N . SER A 1 114 ? -0.057 -0.684 14.729 1.00 91.81 114 SER A N 1
ATOM 897 C CA . SER A 1 114 ? -0.731 0.182 13.772 1.00 91.81 114 SER A CA 1
ATOM 898 C C . SER A 1 114 ? -2.234 0.110 14.004 1.00 91.81 114 SER A C 1
ATOM 900 O O . SER A 1 114 ? -2.810 -0.976 13.963 1.00 91.81 114 SER A O 1
ATOM 902 N N . ASN A 1 115 ? -2.876 1.258 14.197 1.00 94.25 115 ASN A N 1
ATOM 903 C CA . ASN A 1 115 ? -4.330 1.392 14.202 1.00 94.25 115 ASN A CA 1
ATOM 904 C C . ASN A 1 115 ? -4.765 2.048 12.896 1.00 94.25 115 ASN A C 1
ATOM 906 O O . ASN A 1 115 ? -4.350 3.160 12.578 1.00 94.25 115 ASN A O 1
ATOM 910 N N . LEU A 1 116 ? -5.584 1.340 12.137 1.00 93.94 116 LEU A N 1
ATOM 911 C CA . LEU A 1 116 ? -6.084 1.725 10.832 1.00 93.94 116 LEU A CA 1
ATOM 912 C C . LEU A 1 116 ? -7.577 2.008 10.950 1.00 93.94 116 LEU A C 1
ATOM 914 O O . LEU A 1 116 ? -8.330 1.164 11.436 1.00 93.94 116 LEU A O 1
ATOM 918 N N . ILE A 1 117 ? -8.007 3.172 10.475 1.00 94.88 117 ILE A N 1
ATOM 919 C CA . ILE A 1 117 ? -9.419 3.555 10.430 1.00 94.88 117 ILE A CA 1
ATOM 920 C C . ILE A 1 117 ? -9.845 3.626 8.976 1.00 94.88 117 ILE A C 1
ATOM 922 O O . ILE A 1 117 ? -9.306 4.401 8.180 1.00 94.88 117 ILE A O 1
ATOM 926 N N . TYR A 1 118 ? -10.844 2.825 8.645 1.00 92.94 118 TYR A N 1
ATOM 927 C CA . TYR A 1 118 ? -11.463 2.790 7.339 1.00 92.94 118 TYR A CA 1
ATOM 928 C C . TYR A 1 118 ? -12.751 3.611 7.327 1.00 92.94 118 TYR A C 1
ATOM 930 O O . TYR A 1 118 ? -13.405 3.805 8.346 1.00 92.94 118 TYR A O 1
ATOM 938 N N . ASN A 1 119 ? -13.109 4.102 6.148 1.00 92.69 119 ASN A N 1
ATOM 939 C CA . ASN A 1 119 ? -14.410 4.689 5.873 1.00 92.69 119 ASN A CA 1
ATOM 940 C C . ASN A 1 119 ? -14.809 4.301 4.450 1.00 92.69 119 ASN A C 1
ATOM 942 O O . ASN A 1 119 ? -14.113 4.655 3.491 1.00 92.69 119 ASN A O 1
ATOM 946 N N . ASN A 1 120 ? -15.903 3.550 4.308 1.00 89.12 120 ASN A N 1
ATOM 947 C CA . ASN A 1 120 ? -16.368 3.022 3.019 1.00 89.12 120 ASN A CA 1
ATOM 948 C C . ASN A 1 120 ? -15.271 2.241 2.269 1.00 89.12 120 ASN A C 1
ATOM 950 O O . ASN A 1 120 ? -15.097 2.380 1.058 1.00 89.1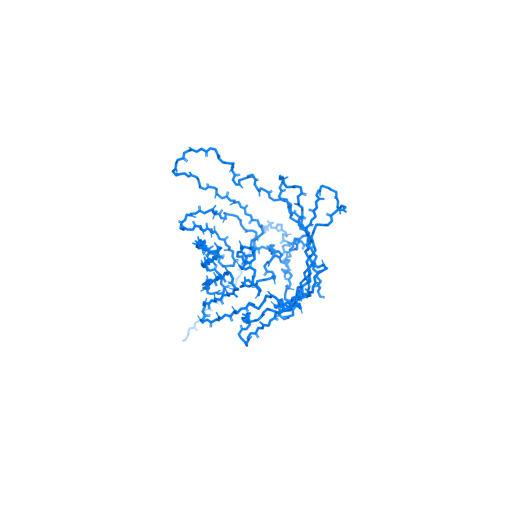2 120 ASN A O 1
ATOM 954 N N . GLY A 1 121 ? -14.488 1.448 3.005 1.00 86.50 121 GLY A N 1
ATOM 955 C CA . GLY A 1 121 ? -13.418 0.616 2.446 1.00 86.50 121 GLY A CA 1
ATOM 956 C C . GLY A 1 121 ? -12.139 1.362 2.050 1.00 86.50 121 GLY A C 1
ATOM 957 O O . GLY A 1 121 ? -11.242 0.739 1.485 1.00 86.50 121 GLY A O 1
ATOM 958 N N . ASN A 1 122 ? -12.014 2.662 2.329 1.00 89.88 122 ASN A N 1
ATOM 959 C CA . ASN A 1 122 ? -10.768 3.417 2.161 1.00 89.88 122 ASN A CA 1
ATOM 960 C C . ASN A 1 122 ? -10.121 3.699 3.516 1.00 89.88 122 ASN A C 1
ATOM 962 O O . ASN A 1 122 ? -10.812 4.099 4.448 1.00 89.88 122 ASN A O 1
ATOM 966 N N . LEU A 1 123 ? -8.803 3.537 3.609 1.00 91.62 123 LEU A N 1
ATOM 967 C CA . LEU A 1 123 ? -8.032 3.850 4.808 1.00 91.62 123 LEU A CA 1
ATOM 968 C C . LEU A 1 123 ? -7.878 5.361 4.961 1.00 91.62 123 LEU A C 1
ATOM 970 O O . LEU A 1 123 ? -7.097 5.962 4.225 1.00 91.62 123 LEU A O 1
ATOM 974 N N . VAL A 1 124 ? -8.618 5.960 5.893 1.00 93.56 124 VAL A N 1
ATOM 975 C CA . VAL A 1 124 ? -8.650 7.415 6.124 1.00 93.56 124 VAL A CA 1
ATOM 976 C C . VAL A 1 124 ? -7.677 7.873 7.203 1.00 93.56 124 VAL A C 1
ATOM 978 O O . VAL A 1 124 ? -7.247 9.025 7.180 1.00 93.56 124 VAL A O 1
ATOM 981 N N . GLU A 1 125 ? -7.285 6.982 8.111 1.00 93.88 125 GLU A N 1
ATOM 982 C CA . GLU A 1 125 ? -6.329 7.287 9.172 1.00 93.88 125 GLU A CA 1
ATOM 983 C C . GLU A 1 125 ? -5.456 6.070 9.494 1.00 93.88 125 GLU A C 1
ATOM 985 O O . GLU A 1 125 ? -5.948 4.945 9.564 1.00 93.88 125 GLU A O 1
ATOM 990 N N . LEU A 1 126 ? -4.164 6.311 9.707 1.00 92.88 126 LEU A N 1
ATOM 991 C CA . LEU A 1 126 ? -3.228 5.369 10.310 1.00 92.88 126 LEU A CA 1
ATOM 992 C C . LEU A 1 126 ? -2.531 6.043 11.487 1.00 92.88 126 LEU A C 1
ATOM 994 O O . LEU A 1 126 ? -1.856 7.061 11.317 1.00 92.88 126 LEU A O 1
ATOM 998 N N . GLU A 1 127 ? -2.580 5.395 12.639 1.00 93.19 127 GLU A N 1
ATOM 999 C CA . GLU A 1 127 ? -1.723 5.694 13.779 1.00 93.19 127 GLU A CA 1
ATOM 1000 C C . GLU A 1 127 ? -0.708 4.566 13.939 1.00 93.19 127 GLU A C 1
ATOM 1002 O O . GLU A 1 127 ? -1.080 3.405 14.067 1.00 93.19 127 GLU A O 1
ATOM 1007 N N . TYR A 1 128 ? 0.575 4.906 13.908 1.00 90.31 128 TYR A N 1
ATOM 1008 C CA . TYR A 1 128 ? 1.686 3.976 14.054 1.00 90.31 128 TYR A CA 1
ATOM 1009 C C . TYR A 1 128 ? 2.473 4.297 15.318 1.00 90.31 128 TYR A C 1
ATOM 1011 O O . TYR A 1 128 ? 2.887 5.441 15.535 1.00 90.31 128 TYR A O 1
ATOM 1019 N N . ILE A 1 129 ? 2.701 3.264 16.119 1.00 90.94 129 ILE A N 1
ATOM 1020 C CA . ILE A 1 129 ? 3.482 3.300 17.348 1.00 90.94 129 ILE A CA 1
ATOM 1021 C C . ILE A 1 129 ? 4.599 2.272 17.201 1.00 90.94 129 ILE A C 1
ATOM 1023 O O . ILE A 1 129 ? 4.323 1.110 16.913 1.00 90.94 129 ILE A O 1
ATOM 1027 N N . HIS A 1 130 ? 5.848 2.688 17.399 1.00 88.50 130 HIS A N 1
ATOM 1028 C CA . HIS A 1 130 ? 7.001 1.790 17.459 1.00 88.50 130 HIS A CA 1
ATOM 1029 C C . HIS A 1 130 ? 7.785 2.006 18.741 1.00 88.50 130 HIS A C 1
ATOM 1031 O O . HIS A 1 130 ? 8.141 3.140 19.064 1.00 88.50 130 HIS A O 1
ATOM 1037 N N . GLU A 1 131 ? 8.074 0.918 19.440 1.00 86.69 131 GLU A N 1
ATOM 1038 C CA . GLU A 1 131 ? 8.828 0.930 20.685 1.00 86.69 131 GLU A CA 1
ATOM 1039 C C . GLU A 1 131 ? 10.271 0.485 20.423 1.00 86.69 131 GLU A C 1
ATOM 1041 O O . GLU A 1 131 ? 10.535 -0.669 20.082 1.00 86.69 131 GLU A O 1
ATOM 1046 N N . GLU A 1 132 ? 11.221 1.398 20.625 1.00 85.12 132 GLU A N 1
ATOM 1047 C CA . GLU A 1 132 ? 12.655 1.119 20.563 1.00 85.12 132 GLU A CA 1
ATOM 1048 C C . GLU A 1 132 ? 13.287 1.386 21.939 1.00 85.12 132 GLU A C 1
ATOM 1050 O O . GLU A 1 132 ? 13.709 2.494 22.291 1.00 85.12 132 GLU A O 1
ATOM 1055 N N . GLY A 1 133 ? 13.322 0.345 22.775 1.00 83.25 133 GLY A N 1
ATOM 1056 C CA . GLY A 1 133 ? 13.838 0.430 24.141 1.00 83.25 133 GLY A CA 1
ATOM 1057 C C . GLY A 1 133 ? 12.961 1.304 25.043 1.00 83.25 133 GLY A C 1
ATOM 1058 O O . GLY A 1 133 ? 11.891 0.878 25.456 1.00 83.25 133 GLY A O 1
ATOM 1059 N N . ASN A 1 134 ? 13.438 2.506 25.383 1.00 84.88 134 ASN A N 1
ATOM 1060 C CA . ASN A 1 134 ? 12.696 3.485 26.198 1.00 84.88 134 ASN A CA 1
ATOM 1061 C C . ASN A 1 134 ? 12.105 4.631 25.356 1.00 84.88 134 ASN A C 1
ATOM 1063 O O . ASN A 1 134 ? 11.686 5.648 25.914 1.00 84.88 134 ASN A O 1
ATOM 1067 N N . VAL A 1 135 ? 12.162 4.525 24.027 1.00 86.38 135 VAL A N 1
ATOM 1068 C CA . VAL A 1 135 ? 11.676 5.547 23.101 1.00 86.38 135 VAL A CA 1
ATOM 1069 C C . VAL A 1 135 ? 10.474 4.999 22.350 1.00 86.38 135 VAL A C 1
ATOM 1071 O O . VAL A 1 135 ? 10.591 4.001 21.647 1.00 86.38 135 VAL A O 1
ATOM 1074 N N . SER A 1 136 ? 9.352 5.706 22.450 1.00 86.81 136 SER A N 1
ATOM 1075 C CA . SER A 1 136 ? 8.156 5.441 21.654 1.00 86.81 136 SER A CA 1
ATOM 1076 C C . SER A 1 136 ? 8.101 6.438 20.496 1.00 86.81 136 SER A C 1
ATOM 1078 O O . SER A 1 136 ? 8.058 7.656 20.705 1.00 86.81 136 SER A O 1
ATOM 1080 N N . ILE A 1 137 ? 8.120 5.935 19.266 1.00 86.31 137 ILE A N 1
ATOM 1081 C CA . ILE A 1 137 ? 7.946 6.728 18.050 1.00 86.31 137 ILE A CA 1
ATOM 1082 C C . ILE A 1 137 ? 6.470 6.688 17.677 1.00 86.31 137 ILE A C 1
ATOM 1084 O O . ILE A 1 137 ? 5.927 5.623 17.401 1.00 86.31 137 ILE A O 1
ATOM 1088 N N . TYR A 1 138 ? 5.842 7.861 17.632 1.00 89.88 138 TYR A N 1
ATOM 1089 C CA . TYR A 1 138 ? 4.453 8.027 17.221 1.00 89.88 138 TYR A CA 1
ATOM 1090 C C . TYR A 1 138 ? 4.368 8.737 15.869 1.00 89.88 138 TYR A C 1
ATOM 1092 O O . TYR A 1 138 ? 4.982 9.792 15.671 1.00 89.88 138 TYR A O 1
ATOM 1100 N N . GLN A 1 139 ? 3.579 8.188 14.949 1.00 88.12 139 GLN A N 1
ATOM 1101 C CA . GLN A 1 139 ? 3.212 8.847 13.699 1.00 88.12 139 GLN A CA 1
ATOM 1102 C C . GLN A 1 139 ? 1.714 8.709 13.457 1.00 88.12 139 GLN A C 1
ATOM 1104 O O . GLN A 1 139 ? 1.189 7.601 13.453 1.00 88.12 139 GLN A O 1
ATOM 1109 N N . LYS A 1 140 ? 1.045 9.825 13.167 1.00 91.69 140 LYS A N 1
ATOM 1110 C CA . LYS A 1 140 ? -0.333 9.834 12.675 1.00 91.69 140 LYS A CA 1
ATOM 1111 C C . LYS A 1 140 ? -0.360 10.281 11.228 1.00 91.69 140 LYS A C 1
ATOM 1113 O O . LYS A 1 140 ? 0.270 11.279 10.870 1.00 91.69 140 LYS A O 1
ATOM 1118 N N . ARG A 1 141 ? -1.098 9.564 10.392 1.00 90.44 141 ARG A N 1
ATOM 1119 C CA . ARG A 1 141 ? -1.305 9.908 8.992 1.00 90.44 141 ARG A CA 1
ATOM 1120 C C . ARG A 1 141 ? -2.781 9.918 8.669 1.00 90.44 141 ARG A C 1
ATOM 1122 O O . ARG A 1 141 ? -3.477 8.970 9.004 1.00 90.44 141 ARG A O 1
ATOM 1129 N N . ASN A 1 142 ? -3.218 10.962 7.977 1.00 92.56 142 ASN A N 1
ATOM 1130 C CA . ASN A 1 142 ? -4.589 11.078 7.494 1.00 92.56 142 ASN A CA 1
ATOM 1131 C C . ASN A 1 142 ? -4.598 11.096 5.967 1.00 92.56 142 ASN A C 1
ATOM 1133 O O . ASN A 1 142 ? -3.656 11.596 5.338 1.00 92.56 142 ASN A O 1
ATOM 1137 N N . PHE A 1 143 ? -5.676 10.578 5.394 1.00 90.25 143 PHE A N 1
ATOM 1138 C CA . PHE A 1 143 ? -5.862 10.410 3.961 1.00 90.25 143 PHE A CA 1
ATOM 1139 C C . PHE A 1 143 ? -7.211 10.958 3.547 1.00 90.25 143 PHE A C 1
ATOM 1141 O O . PHE A 1 143 ? -8.251 10.559 4.069 1.00 90.25 143 PHE A O 1
ATOM 1148 N N . GLU A 1 144 ? -7.189 11.837 2.557 1.00 91.38 144 GLU A N 1
ATOM 1149 C CA . GLU A 1 144 ? -8.403 12.312 1.914 1.00 91.38 144 GLU A CA 1
ATOM 1150 C C . GLU A 1 144 ? -8.572 11.614 0.572 1.00 91.38 144 GLU A C 1
ATOM 1152 O O . GLU A 1 144 ? -7.601 11.437 -0.169 1.00 91.38 144 GLU A O 1
ATOM 1157 N N . TYR A 1 145 ? -9.813 11.245 0.248 1.00 90.06 145 TYR A N 1
ATOM 1158 C CA . TYR A 1 145 ? -10.148 10.530 -0.980 1.00 90.06 145 TYR A CA 1
ATOM 1159 C C . TYR A 1 145 ? -11.213 11.250 -1.801 1.00 90.06 145 TYR A C 1
ATOM 1161 O O . TYR A 1 145 ? -12.141 11.857 -1.268 1.00 90.06 145 TYR A O 1
ATOM 1169 N N . SER A 1 146 ? -11.121 11.068 -3.116 1.00 88.06 146 SER A N 1
ATOM 1170 C CA . SER A 1 146 ? -12.210 11.261 -4.071 1.00 88.06 146 SER A CA 1
ATOM 1171 C C . SER A 1 146 ? -12.489 9.914 -4.743 1.00 88.06 146 SER A C 1
ATOM 1173 O O . SER A 1 146 ? -11.725 9.461 -5.598 1.00 88.06 146 SER A O 1
ATOM 1175 N N . GLY A 1 147 ? -13.549 9.225 -4.309 1.00 87.56 147 GLY A N 1
ATOM 1176 C CA . GLY A 1 147 ? -13.789 7.831 -4.695 1.00 87.56 147 GLY A CA 1
ATOM 1177 C C . GLY A 1 147 ? -12.691 6.907 -4.155 1.00 87.56 147 GLY A C 1
ATOM 1178 O O . GLY A 1 147 ? -12.467 6.863 -2.952 1.00 87.56 147 GLY A O 1
ATOM 1179 N N . GLU A 1 148 ? -11.996 6.184 -5.033 1.00 85.94 148 GLU A N 1
ATOM 1180 C CA . GLU A 1 148 ? -10.889 5.264 -4.686 1.00 85.94 148 GLU A CA 1
ATOM 1181 C C . GLU A 1 148 ? -9.496 5.894 -4.883 1.00 85.94 148 GLU A C 1
ATOM 1183 O O . GLU A 1 148 ? -8.470 5.212 -4.812 1.00 85.94 148 GLU A O 1
ATOM 1188 N N . ASN A 1 149 ? -9.447 7.197 -5.168 1.00 86.38 149 ASN A N 1
ATOM 1189 C CA . ASN A 1 149 ? -8.209 7.940 -5.372 1.00 86.38 149 ASN A CA 1
ATOM 1190 C C . ASN A 1 149 ? -7.889 8.780 -4.144 1.00 86.38 149 ASN A C 1
ATOM 1192 O O . ASN A 1 149 ? -8.751 9.514 -3.662 1.00 86.38 149 ASN A O 1
ATOM 1196 N N . VAL A 1 150 ? -6.640 8.716 -3.686 1.00 86.00 150 VAL A N 1
ATOM 1197 C CA . VAL A 1 150 ? -6.124 9.618 -2.652 1.00 86.00 150 VAL A CA 1
ATOM 1198 C C . VAL A 1 150 ? -5.907 10.991 -3.277 1.00 86.00 150 VAL A C 1
ATOM 1200 O O . VAL A 1 150 ? -5.234 11.103 -4.301 1.00 86.00 150 VAL A O 1
ATOM 1203 N N . ILE A 1 151 ? -6.470 12.024 -2.655 1.00 87.25 151 ILE A N 1
ATOM 1204 C CA . ILE A 1 151 ? -6.334 13.426 -3.073 1.00 87.25 151 ILE A CA 1
ATOM 1205 C C . ILE A 1 151 ? -5.415 14.226 -2.152 1.00 87.25 151 ILE A C 1
ATOM 1207 O O . ILE A 1 151 ? -4.830 15.210 -2.598 1.00 87.25 151 ILE A O 1
ATOM 1211 N N . ALA A 1 152 ? -5.233 13.800 -0.901 1.00 85.88 152 ALA A N 1
ATOM 1212 C CA . ALA A 1 152 ? -4.275 14.418 0.003 1.00 85.88 152 ALA A CA 1
ATOM 1213 C C . ALA A 1 152 ? -3.784 13.447 1.078 1.00 85.88 152 ALA A C 1
ATOM 1215 O O . ALA A 1 152 ? -4.479 12.505 1.464 1.00 85.88 152 ALA A O 1
ATOM 1216 N N . THR A 1 153 ? -2.574 13.704 1.570 1.00 85.38 153 THR A N 1
ATOM 1217 C CA . THR A 1 153 ? -1.990 12.996 2.713 1.00 85.38 153 THR A CA 1
ATOM 1218 C C . THR A 1 153 ? -1.459 13.984 3.733 1.00 85.38 153 THR A C 1
ATOM 1220 O O . THR A 1 153 ? -0.871 15.009 3.376 1.00 85.38 153 THR A O 1
ATOM 1223 N N . TYR A 1 154 ? -1.626 13.644 5.003 1.00 85.94 154 TYR A N 1
ATOM 1224 C CA . TYR A 1 154 ? -1.187 14.445 6.137 1.00 85.94 154 TYR A CA 1
ATOM 1225 C C . TYR A 1 154 ? -0.290 13.591 7.022 1.00 85.94 154 TYR A C 1
ATOM 1227 O O . TYR A 1 154 ? -0.533 12.397 7.179 1.00 85.94 154 TYR A O 1
ATOM 1235 N N . LEU A 1 155 ? 0.734 14.198 7.612 1.00 85.88 155 LEU A N 1
ATOM 1236 C CA . LEU A 1 155 ? 1.566 13.596 8.649 1.00 85.88 155 LEU A CA 1
ATOM 1237 C C . LEU A 1 155 ? 1.507 14.508 9.867 1.00 85.88 155 LEU A C 1
ATOM 1239 O O . LEU A 1 155 ? 1.892 15.672 9.771 1.00 85.88 155 LEU A O 1
ATOM 1243 N N . ASN A 1 156 ? 1.023 13.983 10.991 1.00 86.69 156 ASN A N 1
ATOM 1244 C CA . ASN A 1 156 ? 0.812 14.730 12.232 1.00 86.69 156 ASN A CA 1
ATOM 1245 C C . ASN A 1 156 ? 0.077 16.059 11.965 1.00 86.69 156 ASN A C 1
ATOM 1247 O O . ASN A 1 156 ? 0.578 17.138 12.278 1.00 86.69 156 ASN A O 1
ATOM 1251 N N . ASP A 1 157 ? -1.062 15.958 11.271 1.00 85.38 157 ASP A N 1
ATOM 1252 C CA . ASP A 1 157 ? -1.943 17.062 10.849 1.00 85.38 157 ASP A CA 1
ATOM 1253 C C . ASP A 1 157 ? -1.311 18.111 9.916 1.00 85.38 157 ASP A C 1
ATOM 1255 O O . ASP A 1 157 ? -1.947 19.096 9.542 1.00 85.38 157 ASP A O 1
ATOM 1259 N N . THR A 1 158 ? -0.077 17.883 9.467 1.00 83.06 158 THR A N 1
ATOM 1260 C CA . THR A 1 158 ? 0.592 18.721 8.472 1.00 83.06 158 THR A CA 1
ATOM 1261 C C . THR A 1 158 ? 0.388 18.125 7.089 1.00 83.06 158 THR A C 1
ATOM 1263 O O . THR A 1 158 ? 0.777 16.980 6.847 1.00 83.06 158 THR A O 1
ATOM 1266 N N . LEU A 1 159 ? -0.191 18.904 6.174 1.00 80.69 159 LEU A N 1
ATOM 1267 C CA . LEU A 1 159 ? -0.336 18.523 4.770 1.00 80.69 159 LEU A CA 1
ATOM 1268 C C . LEU A 1 159 ? 1.037 18.164 4.184 1.00 80.69 159 LEU A C 1
ATOM 1270 O O . LEU A 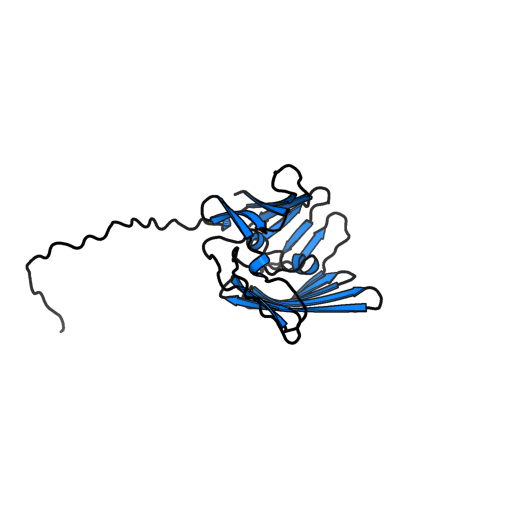1 159 ? 1.949 18.985 4.193 1.00 80.69 159 LEU A O 1
ATOM 1274 N N . GLN A 1 160 ? 1.181 16.932 3.702 1.00 78.12 160 GLN A N 1
ATOM 1275 C CA . GLN A 1 160 ? 2.416 16.434 3.091 1.00 78.12 160 GLN A CA 1
ATOM 1276 C C . GLN A 1 160 ? 2.355 16.468 1.571 1.00 78.12 160 GLN A C 1
ATOM 1278 O O . GLN A 1 160 ? 3.364 16.681 0.905 1.00 78.12 160 GLN A O 1
ATOM 1283 N N . SER A 1 161 ? 1.189 16.179 0.998 1.00 76.38 161 SER A N 1
ATOM 1284 C CA . SER A 1 161 ? 1.015 16.110 -0.453 1.00 76.38 161 SER A CA 1
ATOM 1285 C C . SER A 1 161 ? -0.454 16.277 -0.812 1.00 76.38 161 SER A C 1
ATOM 1287 O O . SER A 1 161 ? -1.304 15.671 -0.162 1.00 76.38 161 SER A O 1
ATOM 1289 N N . GLU A 1 162 ? -0.725 17.038 -1.871 1.00 76.94 162 GLU A N 1
ATOM 1290 C CA . GLU A 1 162 ? -2.011 17.069 -2.579 1.00 76.94 162 GLU A CA 1
ATOM 1291 C C . GLU A 1 162 ? -1.822 16.492 -3.984 1.00 76.94 162 GLU A C 1
ATOM 1293 O O . GLU A 1 162 ? -0.825 16.790 -4.645 1.00 76.94 162 GLU A O 1
ATOM 1298 N N . PHE A 1 163 ? -2.787 15.706 -4.449 1.00 78.81 163 PHE A N 1
ATOM 1299 C CA . PHE A 1 163 ? -2.763 14.983 -5.717 1.00 78.81 163 PHE A CA 1
ATOM 1300 C C . PHE A 1 163 ? -3.807 15.613 -6.643 1.00 78.81 163 PHE A C 1
ATOM 1302 O O . PHE A 1 163 ? -5.009 15.412 -6.472 1.00 78.81 163 PHE A O 1
ATOM 1309 N N . LEU A 1 164 ? -3.349 16.436 -7.591 1.00 70.88 164 LEU A N 1
ATOM 1310 C CA . LEU A 1 164 ? -4.231 17.301 -8.391 1.00 70.88 164 LEU A CA 1
ATOM 1311 C C . LEU A 1 164 ? -4.653 16.712 -9.740 1.00 70.88 164 LEU A C 1
ATOM 1313 O O . LEU A 1 164 ? -5.581 17.224 -10.362 1.00 70.88 164 LEU A O 1
ATOM 1317 N N . ASP A 1 165 ? -3.976 15.663 -10.189 1.00 72.81 165 ASP A N 1
ATOM 1318 C CA . ASP A 1 165 ? -4.276 14.968 -11.435 1.00 72.81 165 ASP A CA 1
ATOM 1319 C C . ASP A 1 165 ? -4.231 13.467 -11.171 1.00 72.81 165 ASP A C 1
ATOM 1321 O O . ASP A 1 165 ? -3.274 12.981 -10.569 1.00 72.81 165 ASP A O 1
ATOM 1325 N N . TYR A 1 166 ? -5.283 12.757 -11.566 1.00 73.44 166 TYR A N 1
ATOM 1326 C CA . TYR A 1 166 ? -5.396 11.314 -11.420 1.00 73.44 166 TYR A CA 1
ATOM 1327 C C . TYR A 1 166 ? -6.004 10.717 -12.691 1.00 73.44 166 TYR A C 1
ATOM 1329 O O . TYR A 1 166 ? -7.134 11.008 -13.079 1.00 73.44 166 TYR A O 1
ATOM 1337 N N . HIS A 1 167 ? -5.243 9.836 -13.334 1.00 68.94 167 HIS A N 1
ATOM 1338 C CA . HIS A 1 167 ? -5.669 9.090 -14.517 1.00 68.94 167 HIS A CA 1
ATOM 1339 C C . HIS A 1 167 ? -6.562 7.930 -14.052 1.00 68.94 167 HIS A C 1
ATOM 1341 O O . HIS A 1 167 ? -6.087 6.997 -13.411 1.00 68.94 167 HIS A O 1
ATOM 1347 N N . SER A 1 168 ? -7.872 8.030 -14.288 1.00 68.88 168 SER A N 1
ATOM 1348 C CA . SER A 1 168 ? -8.870 7.083 -13.743 1.00 68.88 168 SER A CA 1
ATOM 1349 C C . SER A 1 168 ? -9.051 5.807 -14.570 1.00 68.88 168 SER A C 1
ATOM 1351 O O . SER A 1 168 ? -9.590 4.812 -14.091 1.00 68.88 168 SER A O 1
ATOM 1353 N N . ASP A 1 169 ? -8.596 5.845 -15.812 1.00 73.69 169 ASP A N 1
ATOM 1354 C CA . ASP A 1 169 ? -8.624 4.771 -16.795 1.00 73.69 169 ASP A CA 1
ATOM 1355 C C . ASP A 1 169 ? -7.363 3.904 -16.764 1.00 73.69 169 ASP A C 1
ATOM 1357 O O . ASP A 1 169 ? -7.333 2.887 -17.434 1.00 73.69 169 ASP A O 1
ATOM 1361 N N . VAL A 1 170 ? -6.346 4.221 -15.959 1.00 76.31 170 VAL A N 1
ATOM 1362 C CA . VAL A 1 170 ? -5.189 3.336 -15.750 1.00 76.31 170 VAL A CA 1
ATOM 1363 C C . VAL A 1 170 ? -5.091 3.062 -14.250 1.00 76.31 170 VAL A C 1
ATOM 1365 O O . VAL A 1 170 ? -5.216 3.982 -13.445 1.00 76.31 170 VAL A O 1
ATOM 1368 N N . ILE A 1 171 ? -4.906 1.801 -13.854 1.00 75.62 171 ILE A N 1
ATOM 1369 C CA . ILE A 1 171 ? -4.944 1.391 -12.441 1.00 75.62 171 ILE A CA 1
ATOM 1370 C C . ILE A 1 171 ? -3.537 1.165 -11.903 1.00 75.62 171 ILE A C 1
ATOM 1372 O O . ILE A 1 171 ? -2.736 0.442 -12.501 1.00 75.62 171 ILE A O 1
ATOM 1376 N N . ASN A 1 172 ? -3.256 1.746 -10.737 1.00 80.56 172 ASN A N 1
ATOM 1377 C CA . ASN A 1 172 ? -2.016 1.516 -10.010 1.00 80.56 172 ASN A CA 1
ATOM 1378 C C . ASN A 1 172 ? -1.818 0.014 -9.767 1.00 80.56 172 ASN A C 1
ATOM 1380 O O . ASN A 1 172 ? -2.664 -0.587 -9.110 1.00 80.56 172 ASN A O 1
ATOM 1384 N N . PRO A 1 173 ? -0.713 -0.603 -10.230 1.00 80.31 173 PRO A N 1
ATOM 1385 C CA . PRO A 1 173 ? -0.455 -2.025 -10.000 1.00 80.31 173 PRO A CA 1
ATOM 1386 C C . PRO A 1 173 ? -0.472 -2.417 -8.524 1.00 80.31 173 PRO A C 1
ATOM 1388 O O . PRO A 1 173 ? -0.783 -3.546 -8.169 1.00 80.31 173 PRO A O 1
ATOM 1391 N N . LEU A 1 174 ? -0.150 -1.480 -7.634 1.00 81.25 174 LEU A N 1
ATOM 1392 C CA . LEU A 1 174 ? -0.226 -1.744 -6.209 1.00 81.25 174 LEU A CA 1
ATOM 1393 C C . LEU A 1 174 ? -1.679 -1.874 -5.744 1.00 81.25 174 LEU A C 1
ATOM 1395 O O . LEU A 1 174 ? -1.920 -2.631 -4.821 1.00 81.25 174 LEU A O 1
ATOM 1399 N N . TYR A 1 175 ? -2.659 -1.235 -6.387 1.00 85.75 175 TYR A N 1
ATOM 1400 C CA . TYR A 1 175 ? -4.070 -1.320 -5.991 1.00 85.75 175 TYR A CA 1
ATOM 1401 C C . TYR A 1 175 ? -4.611 -2.761 -5.950 1.00 85.75 175 TYR A C 1
ATOM 1403 O O . TYR A 1 175 ? -5.473 -3.062 -5.129 1.00 85.75 175 TYR A O 1
ATOM 1411 N N . TYR A 1 176 ? -4.058 -3.675 -6.757 1.00 85.25 176 TYR A N 1
ATOM 1412 C CA . TYR A 1 176 ? -4.395 -5.106 -6.714 1.00 85.25 176 TYR A CA 1
ATOM 1413 C C . TYR A 1 176 ? -4.026 -5.783 -5.391 1.00 85.25 176 TYR A C 1
ATOM 1415 O O . TYR A 1 176 ? -4.589 -6.810 -5.037 1.00 85.25 176 TYR A O 1
ATOM 1423 N N . LEU A 1 177 ? -3.107 -5.188 -4.637 1.00 88.44 177 LEU A N 1
ATOM 1424 C CA . LEU A 1 177 ? -2.633 -5.699 -3.360 1.00 88.44 177 LEU A CA 1
ATOM 1425 C C . LEU A 1 177 ? -3.404 -5.091 -2.175 1.00 88.44 177 LEU A C 1
ATOM 1427 O O . LEU A 1 177 ? -2.978 -5.230 -1.031 1.00 88.44 177 LEU A O 1
ATOM 1431 N N . LYS A 1 178 ? -4.529 -4.399 -2.421 1.00 89.25 178 LYS A N 1
ATOM 1432 C CA . LYS A 1 178 ? -5.305 -3.709 -1.376 1.00 89.25 178 LYS A CA 1
ATOM 1433 C C . LYS A 1 178 ? -5.800 -4.639 -0.269 1.00 89.25 178 LYS A C 1
ATOM 1435 O O . LYS A 1 178 ? -5.890 -4.205 0.876 1.00 89.25 178 LYS A O 1
ATOM 1440 N N . SER A 1 179 ? -6.066 -5.910 -0.567 1.00 91.31 179 SER A N 1
ATOM 1441 C CA . SER A 1 179 ? -6.521 -6.872 0.446 1.00 91.31 179 SER A CA 1
ATOM 1442 C C . SER A 1 179 ? -5.511 -7.081 1.584 1.00 91.31 179 SER A C 1
ATOM 1444 O O . SER A 1 179 ? -5.909 -7.405 2.697 1.00 91.31 179 SER A O 1
ATOM 1446 N N . ILE A 1 180 ? -4.219 -6.829 1.334 1.00 90.50 180 ILE A N 1
ATOM 1447 C CA . ILE A 1 180 ? -3.134 -6.944 2.321 1.00 90.50 180 ILE A CA 1
ATOM 1448 C C . ILE A 1 180 ? -2.655 -5.582 2.847 1.00 90.50 180 ILE A C 1
ATOM 1450 O O . ILE A 1 180 ? -1.543 -5.460 3.366 1.00 90.50 180 ILE A O 1
ATOM 1454 N N . GLU A 1 181 ? -3.474 -4.532 2.717 1.00 88.56 181 GLU A N 1
ATOM 1455 C CA . GLU A 1 181 ? -3.169 -3.197 3.253 1.00 88.56 181 GLU A CA 1
ATOM 1456 C C . GLU A 1 181 ? -2.827 -3.181 4.742 1.00 88.56 181 GLU A C 1
ATOM 1458 O O . GLU A 1 181 ? -1.808 -2.562 5.070 1.00 88.56 181 GLU A O 1
ATOM 1463 N N . PRO A 1 182 ? -3.564 -3.883 5.630 1.00 89.12 182 PRO A N 1
ATOM 1464 C CA . PRO A 1 182 ? -3.217 -3.902 7.047 1.00 89.12 182 PRO A CA 1
ATOM 1465 C C . PRO A 1 182 ? -1.790 -4.403 7.285 1.00 89.12 182 PRO A C 1
ATOM 1467 O O . PRO A 1 182 ? -1.010 -3.747 7.975 1.00 89.12 182 PRO A O 1
ATOM 1470 N N . TRP A 1 183 ? -1.403 -5.503 6.629 1.00 87.12 183 TRP A N 1
ATOM 1471 C CA . TRP A 1 183 ? -0.048 -6.045 6.720 1.00 87.12 183 TRP A CA 1
ATOM 1472 C C . TRP A 1 183 ? 0.998 -5.045 6.220 1.00 87.12 183 TRP A C 1
ATOM 1474 O O . TRP A 1 183 ? 1.949 -4.712 6.933 1.00 87.12 183 TRP A O 1
ATOM 1484 N N . ARG A 1 184 ? 0.808 -4.483 5.020 1.00 80.75 184 ARG A N 1
ATOM 1485 C CA . ARG A 1 184 ? 1.777 -3.543 4.434 1.00 80.75 184 ARG A CA 1
ATOM 1486 C C . ARG A 1 184 ? 1.928 -2.250 5.227 1.00 80.75 184 ARG A C 1
ATOM 1488 O O . ARG A 1 184 ? 3.014 -1.659 5.192 1.00 80.75 184 ARG A O 1
ATOM 1495 N N . ALA A 1 185 ? 0.892 -1.827 5.948 1.00 74.62 185 ALA A N 1
ATOM 1496 C CA . ALA A 1 185 ? 0.947 -0.631 6.775 1.00 74.62 185 ALA A CA 1
ATOM 1497 C C . ALA A 1 185 ? 1.973 -0.712 7.910 1.00 74.62 185 ALA A C 1
ATOM 1499 O O . ALA A 1 185 ? 2.491 0.322 8.323 1.00 74.62 185 ALA A O 1
ATOM 1500 N N . THR A 1 186 ? 2.339 -1.917 8.352 1.00 69.50 186 THR A N 1
ATOM 1501 C CA . THR A 1 186 ? 3.396 -2.118 9.359 1.00 69.50 186 THR A CA 1
ATOM 1502 C C . THR A 1 186 ? 4.815 -2.069 8.787 1.00 69.50 186 THR A C 1
ATOM 1504 O O . THR A 1 186 ? 5.754 -1.760 9.516 1.00 69.50 186 THR A O 1
ATOM 1507 N N . VAL A 1 187 ? 4.991 -2.362 7.491 1.00 63.78 187 VAL A N 1
ATOM 1508 C CA . VAL A 1 187 ? 6.315 -2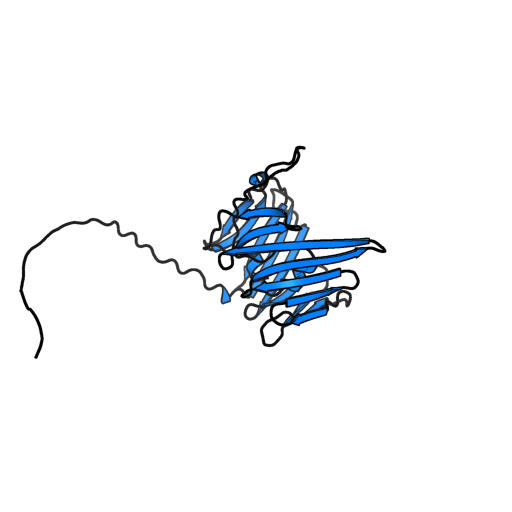.580 6.875 1.00 63.78 187 VAL A CA 1
ATOM 1509 C C . VAL A 1 187 ? 6.816 -1.348 6.120 1.00 63.78 187 VAL A C 1
ATOM 1511 O O . VAL A 1 187 ? 8.002 -1.023 6.169 1.00 63.78 187 VAL A O 1
ATOM 1514 N N . ASN A 1 188 ? 5.946 -0.672 5.365 1.00 59.19 188 ASN A N 1
ATOM 1515 C CA . ASN A 1 188 ? 6.299 0.523 4.594 1.00 59.19 188 ASN A CA 1
ATOM 1516 C C . ASN A 1 188 ? 5.016 1.213 4.123 1.00 59.19 188 ASN A C 1
ATOM 1518 O O . ASN A 1 188 ? 4.365 0.743 3.186 1.00 59.19 188 ASN A O 1
ATOM 1522 N N . TYR A 1 189 ? 4.617 2.294 4.789 1.00 60.56 189 TYR A N 1
ATOM 1523 C CA . TYR A 1 189 ? 3.246 2.759 4.651 1.00 60.56 189 TYR A CA 1
ATOM 1524 C C . TYR A 1 189 ? 2.997 3.689 3.457 1.00 60.56 189 TYR A C 1
ATOM 1526 O O . TYR A 1 189 ? 3.513 4.809 3.386 1.00 60.56 189 TYR A O 1
ATOM 1534 N N . LYS A 1 190 ? 2.115 3.222 2.567 1.00 65.12 190 LYS A N 1
ATOM 1535 C CA . LYS A 1 190 ? 1.329 4.014 1.616 1.00 65.12 190 LYS A CA 1
ATOM 1536 C C . LYS A 1 190 ? -0.067 3.383 1.497 1.00 65.12 190 LYS A C 1
ATOM 1538 O O . LYS A 1 190 ? -0.121 2.156 1.404 1.00 65.12 190 LYS A O 1
ATOM 1543 N N . PRO A 1 191 ? -1.154 4.174 1.470 1.00 71.12 191 PRO A N 1
ATOM 1544 C CA . PRO A 1 191 ? -2.487 3.656 1.172 1.00 71.12 191 PRO A CA 1
ATOM 1545 C C . PRO A 1 191 ? -2.536 3.093 -0.250 1.00 71.12 191 PRO A C 1
ATOM 1547 O O . PRO A 1 191 ? -1.784 3.533 -1.130 1.00 71.12 191 PRO A O 1
ATOM 1550 N N . PHE A 1 192 ? -3.447 2.158 -0.491 1.00 81.75 192 PHE A N 1
ATOM 1551 C CA . PHE A 1 192 ? -3.746 1.707 -1.842 1.00 81.75 192 PHE A CA 1
ATOM 1552 C C . PHE A 1 192 ? -4.805 2.584 -2.496 1.00 81.75 192 PHE A C 1
ATOM 1554 O O . PHE A 1 192 ? -5.937 2.707 -2.033 1.00 81.75 192 PHE A O 1
ATOM 1561 N N . SER A 1 193 ? -4.439 3.151 -3.635 1.00 80.44 193 SER A N 1
ATOM 1562 C CA . SER A 1 193 ? -5.288 4.032 -4.425 1.00 80.44 193 SER A CA 1
ATOM 1563 C C . SER A 1 193 ? -5.166 3.704 -5.907 1.00 80.44 1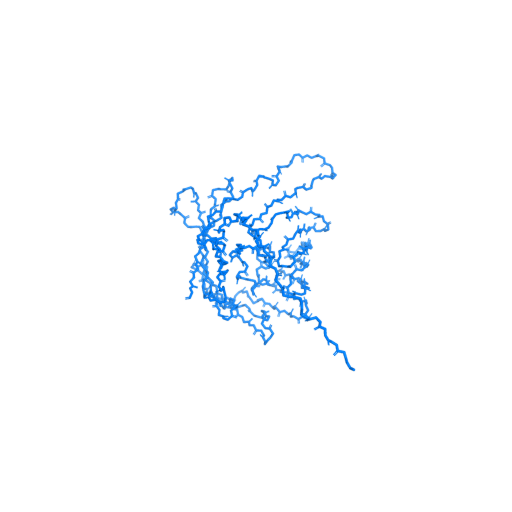93 SER A C 1
ATOM 1565 O O . SER A 1 193 ? -4.145 3.174 -6.348 1.00 80.44 193 SER A O 1
ATOM 1567 N N . LYS A 1 194 ? -6.218 3.987 -6.684 1.00 82.25 194 LYS A N 1
ATOM 1568 C CA . LYS A 1 194 ? -6.213 3.690 -8.127 1.00 82.25 194 LYS A CA 1
ATOM 1569 C C . LYS A 1 194 ? -5.310 4.622 -8.931 1.00 82.25 194 LYS A C 1
ATOM 1571 O O . LYS A 1 194 ? -4.827 4.213 -9.984 1.00 82.25 194 LYS A O 1
ATOM 1576 N N . ASN A 1 195 ? -5.046 5.828 -8.435 1.00 78.81 195 ASN A N 1
ATOM 1577 C CA . ASN A 1 195 ? -4.192 6.796 -9.109 1.00 78.81 195 ASN A CA 1
ATOM 1578 C C . ASN A 1 195 ? -2.761 6.259 -9.294 1.00 78.81 195 ASN A C 1
ATOM 1580 O O . ASN A 1 195 ? -2.077 5.844 -8.357 1.00 78.81 195 ASN A O 1
ATOM 1584 N N . ILE A 1 196 ? -2.315 6.271 -10.547 1.00 73.75 196 ILE A N 1
ATOM 1585 C CA . ILE A 1 196 ? -0.915 6.039 -10.920 1.00 73.75 196 ILE A CA 1
ATOM 1586 C C . ILE A 1 196 ? -0.164 7.354 -10.973 1.00 73.75 196 ILE A C 1
ATOM 1588 O O . ILE A 1 196 ? 0.964 7.432 -10.512 1.00 73.75 196 ILE A O 1
ATOM 1592 N N . PHE A 1 197 ? -0.796 8.362 -11.567 1.00 68.69 197 PHE 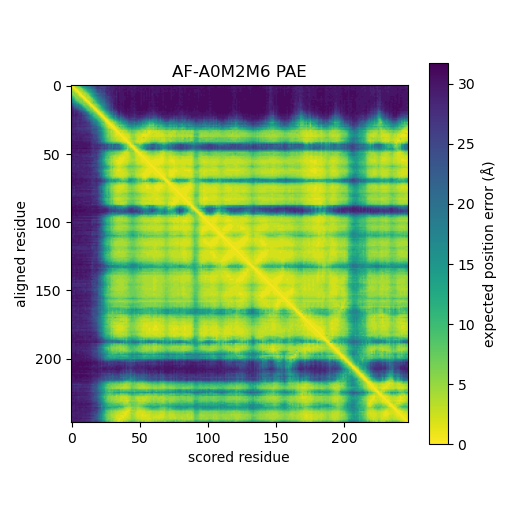A N 1
ATOM 1593 C CA . PHE A 1 197 ? -0.207 9.665 -11.793 1.00 68.69 197 PHE A CA 1
ATOM 1594 C C . PHE A 1 197 ? -0.581 10.610 -10.673 1.00 68.69 197 PHE A C 1
ATOM 1596 O O . PHE A 1 197 ? -1.663 10.513 -10.088 1.00 68.69 197 PHE A O 1
ATOM 1603 N N . ASP A 1 198 ? 0.321 11.543 -10.427 1.00 61.75 198 ASP A N 1
ATOM 1604 C CA . ASP A 1 198 ? 0.107 12.612 -9.492 1.00 61.75 198 ASP A CA 1
ATOM 1605 C C . ASP A 1 198 ? 0.863 13.862 -9.916 1.00 61.75 198 ASP A C 1
ATOM 1607 O O . ASP A 1 198 ? 2.071 13.857 -10.136 1.00 61.75 198 ASP A O 1
ATOM 1611 N N . ILE A 1 199 ? 0.141 14.976 -9.978 1.00 60.97 199 ILE A N 1
ATOM 1612 C CA . ILE A 1 199 ? 0.763 16.290 -9.883 1.00 60.97 199 ILE A CA 1
ATOM 1613 C C . ILE A 1 199 ? 0.728 16.659 -8.409 1.00 60.97 199 ILE A C 1
ATOM 1615 O O . ILE A 1 199 ? -0.329 17.012 -7.877 1.00 60.97 199 ILE A O 1
ATOM 1619 N N . ARG A 1 200 ? 1.884 16.552 -7.748 1.00 61.09 200 ARG A N 1
ATOM 1620 C CA . ARG A 1 200 ? 2.019 16.941 -6.346 1.00 61.09 200 ARG A CA 1
ATOM 1621 C C . ARG A 1 200 ? 2.062 18.451 -6.232 1.00 61.09 200 ARG A C 1
ATOM 1623 O O . ARG A 1 200 ? 2.987 19.096 -6.736 1.00 61.09 200 ARG A O 1
ATOM 1630 N N . ARG A 1 201 ? 1.087 19.024 -5.528 1.00 56.97 201 ARG A N 1
ATOM 1631 C CA . ARG A 1 201 ? 1.278 20.367 -4.989 1.00 56.97 201 ARG A CA 1
ATOM 1632 C C . ARG A 1 201 ? 2.127 20.248 -3.736 1.00 56.97 201 ARG A C 1
ATOM 1634 O O . ARG A 1 201 ? 1.746 19.583 -2.779 1.00 56.97 201 ARG A O 1
ATOM 1641 N N . ASP A 1 202 ? 3.276 20.901 -3.777 1.00 57.28 202 ASP A N 1
ATOM 1642 C CA . ASP A 1 202 ? 4.065 21.155 -2.586 1.00 57.28 202 ASP A CA 1
ATOM 1643 C C . ASP A 1 202 ? 3.460 22.363 -1.859 1.00 57.28 202 ASP A C 1
ATOM 1645 O O . ASP A 1 202 ? 3.237 23.418 -2.469 1.00 57.28 202 ASP A O 1
ATOM 1649 N N . GLN A 1 203 ? 3.165 22.213 -0.573 1.00 52.06 203 GLN A N 1
ATOM 1650 C CA . GLN A 1 203 ? 2.996 23.359 0.309 1.00 52.06 203 GLN A CA 1
ATOM 1651 C C . GLN A 1 203 ? 4.253 23.479 1.146 1.00 52.06 203 GLN A C 1
ATOM 1653 O O . GLN A 1 203 ? 4.506 22.585 1.954 1.00 52.06 203 GLN A O 1
ATOM 1658 N N . PRO A 1 204 ? 4.959 24.618 1.071 1.00 52.12 204 PRO A N 1
ATOM 1659 C CA . PRO A 1 204 ? 5.990 24.833 2.045 1.00 52.12 204 PRO A CA 1
ATOM 1660 C C . PRO A 1 204 ? 5.761 26.134 2.840 1.00 52.12 204 PRO A C 1
ATOM 1662 O O . PRO A 1 204 ? 5.541 27.217 2.296 1.00 52.12 204 PRO A O 1
ATOM 1665 N N . TYR A 1 205 ? 5.878 25.976 4.163 1.00 50.22 205 TYR A N 1
ATOM 1666 C CA . TYR A 1 205 ? 6.458 26.917 5.132 1.00 50.22 205 TYR A CA 1
ATOM 1667 C C . TYR A 1 205 ? 5.557 27.727 6.078 1.00 50.22 205 TYR A C 1
ATOM 1669 O O . TYR A 1 205 ? 4.867 28.674 5.706 1.00 50.22 205 TYR A O 1
ATOM 1677 N N . SER A 1 206 ? 5.862 27.538 7.367 1.00 35.62 206 SER A N 1
ATOM 1678 C CA . SER A 1 206 ? 6.527 28.597 8.137 1.00 35.62 206 SER A CA 1
ATOM 1679 C C . SER A 1 206 ? 8.017 28.255 8.332 1.00 35.62 206 SER A C 1
ATOM 1681 O O . SER A 1 206 ? 8.317 27.235 8.944 1.00 35.62 206 SER A O 1
ATOM 1683 N N . GLY A 1 207 ? 8.935 29.115 7.872 1.00 42.22 207 GLY A N 1
ATOM 1684 C CA . GLY A 1 207 ? 10.366 29.072 8.227 1.00 42.22 207 GLY A CA 1
ATOM 1685 C C . GLY A 1 207 ? 11.280 28.512 7.135 1.00 42.22 207 GLY A C 1
ATOM 1686 O O . GLY A 1 207 ? 11.263 27.322 6.854 1.00 42.22 207 GLY A O 1
ATOM 1687 N N . GLY A 1 208 ? 12.070 29.395 6.519 1.00 44.00 208 GLY A N 1
ATOM 1688 C CA . GLY A 1 208 ? 13.002 29.043 5.455 1.00 44.00 208 GLY A CA 1
ATOM 1689 C C . GLY A 1 208 ? 14.221 28.284 5.967 1.00 44.00 208 GLY A C 1
ATOM 1690 O O . GLY A 1 208 ? 14.909 28.761 6.858 1.00 44.00 208 GLY A O 1
ATOM 1691 N N . ASP A 1 209 ? 14.475 27.134 5.359 1.00 36.59 209 ASP A N 1
ATOM 1692 C CA . ASP A 1 209 ? 15.780 26.727 4.849 1.00 36.59 209 ASP A CA 1
ATOM 1693 C C . ASP A 1 209 ? 15.541 25.598 3.825 1.00 36.59 209 ASP A C 1
ATOM 1695 O O . ASP A 1 209 ? 14.633 24.785 3.974 1.00 36.59 209 ASP A O 1
ATOM 1699 N N . TYR A 1 210 ? 16.284 25.671 2.719 1.00 45.50 210 TYR A N 1
ATOM 1700 C CA . TYR A 1 210 ? 16.223 24.906 1.463 1.00 45.50 210 TYR A CA 1
ATOM 1701 C C . TYR A 1 210 ? 15.655 23.484 1.508 1.00 45.50 210 TYR A C 1
ATOM 1703 O O . TYR A 1 210 ? 16.348 22.617 2.022 1.00 45.50 210 TYR A O 1
ATOM 1711 N N . PHE A 1 211 ? 14.558 23.193 0.791 1.00 41.00 211 PHE A N 1
ATOM 1712 C CA . PHE A 1 211 ? 14.266 21.824 0.328 1.00 41.00 211 PHE A CA 1
ATOM 1713 C C . PHE A 1 211 ? 13.568 21.826 -1.047 1.00 41.00 211 PHE A C 1
ATOM 1715 O O . PHE A 1 211 ? 12.788 22.723 -1.355 1.00 41.00 211 PHE A O 1
ATOM 1722 N N . SER A 1 212 ? 13.961 20.872 -1.893 1.00 41.81 212 SER A N 1
ATOM 1723 C CA . SER A 1 212 ? 13.634 20.712 -3.319 1.00 41.81 212 SER A CA 1
ATOM 1724 C C . SER A 1 212 ? 12.131 20.563 -3.584 1.00 41.81 212 SER A C 1
ATOM 1726 O O . SER A 1 212 ? 11.397 20.078 -2.726 1.00 41.81 212 SER A O 1
ATOM 1728 N N . SER A 1 213 ? 11.670 20.947 -4.778 1.00 42.12 213 SER A N 1
ATOM 1729 C CA . SER A 1 213 ? 10.250 20.868 -5.133 1.00 42.12 213 SER A CA 1
ATOM 1730 C C . SER A 1 213 ? 9.823 19.406 -5.256 1.00 42.12 213 SER A C 1
ATOM 1732 O O . SER A 1 213 ? 10.524 18.615 -5.867 1.00 42.12 213 SER A O 1
ATOM 1734 N N . LEU A 1 214 ? 8.631 19.022 -4.795 1.00 44.00 214 LEU A N 1
ATOM 1735 C CA . LEU A 1 214 ? 8.076 17.693 -5.116 1.00 44.00 214 LEU A CA 1
ATOM 1736 C C . LEU A 1 214 ? 7.708 17.521 -6.608 1.00 44.00 214 LEU A C 1
ATOM 1738 O O . LEU A 1 214 ? 7.362 16.413 -7.015 1.00 44.00 214 LEU A O 1
ATOM 1742 N N . LYS A 1 215 ? 7.838 18.578 -7.430 1.00 45.56 215 LYS A N 1
ATOM 1743 C CA . LYS A 1 215 ? 7.945 18.453 -8.896 1.00 45.56 215 LYS A CA 1
ATOM 1744 C C . LYS A 1 215 ? 9.225 17.729 -9.331 1.00 45.56 215 LYS A C 1
ATOM 1746 O O . LYS A 1 215 ? 9.277 17.245 -10.448 1.00 45.56 215 LYS A O 1
ATOM 1751 N N . ASP A 1 216 ? 10.199 17.567 -8.439 1.00 44.03 216 ASP A N 1
ATOM 1752 C CA . ASP A 1 216 ? 11.420 16.783 -8.643 1.00 44.03 216 ASP A CA 1
ATOM 1753 C C . ASP A 1 216 ? 11.183 15.266 -8.433 1.00 44.03 216 ASP A C 1
ATOM 1755 O O . ASP A 1 216 ? 12.120 14.528 -8.138 1.00 44.03 216 ASP A O 1
ATOM 1759 N N . TYR A 1 217 ? 9.927 14.793 -8.518 1.00 51.38 217 TYR A N 1
ATOM 1760 C CA . TYR A 1 217 ? 9.542 13.372 -8.548 1.00 51.38 217 TYR A CA 1
ATOM 1761 C C . TYR A 1 217 ? 8.532 13.059 -9.680 1.00 51.38 217 TYR A C 1
ATOM 1763 O O . TYR A 1 217 ? 7.675 12.203 -9.505 1.00 51.38 217 TYR A O 1
ATOM 1771 N N . GLU A 1 218 ? 8.607 13.722 -10.842 1.00 59.97 218 GLU A N 1
ATOM 1772 C CA . GLU A 1 218 ? 8.076 13.188 -12.115 1.00 59.97 218 GLU A CA 1
ATOM 1773 C C . GLU A 1 218 ? 8.456 11.709 -12.309 1.00 59.97 218 GLU A C 1
ATOM 1775 O O . GLU A 1 218 ? 9.610 11.279 -12.281 1.00 59.97 218 GLU A O 1
ATOM 1780 N N . TYR A 1 219 ? 7.445 10.881 -12.494 1.00 69.56 219 TYR A N 1
ATOM 1781 C CA . TYR A 1 219 ? 7.645 9.479 -12.802 1.00 69.56 219 TYR A CA 1
ATOM 1782 C C . TYR A 1 219 ? 7.441 9.286 -14.301 1.00 69.56 219 TYR A C 1
ATOM 1784 O O . TYR A 1 219 ? 6.486 9.786 -14.894 1.00 69.56 219 TYR A O 1
ATOM 1792 N N . ILE A 1 220 ? 8.339 8.527 -14.908 1.00 76.00 220 ILE A N 1
ATOM 1793 C CA . ILE A 1 220 ? 8.192 7.995 -16.251 1.00 76.00 220 ILE A CA 1
ATOM 1794 C C . ILE A 1 220 ? 7.429 6.682 -16.128 1.00 76.00 220 ILE A C 1
ATOM 1796 O O . ILE A 1 220 ? 7.843 5.774 -15.403 1.00 76.00 220 ILE A O 1
ATOM 1800 N N . TYR A 1 221 ? 6.324 6.590 -16.858 1.00 80.38 221 TYR A N 1
ATOM 1801 C CA . TYR A 1 221 ? 5.458 5.422 -16.886 1.00 80.38 221 TYR A CA 1
ATOM 1802 C C . TYR A 1 221 ? 5.526 4.761 -18.254 1.00 80.38 221 TYR A C 1
ATOM 1804 O O . TYR A 1 221 ? 5.443 5.432 -19.284 1.00 80.38 221 TYR A O 1
ATOM 1812 N N . LEU A 1 222 ? 5.618 3.436 -18.261 1.00 84.56 222 LEU A N 1
ATOM 1813 C CA . LEU A 1 222 ? 5.375 2.631 -19.450 1.00 84.56 222 LEU A CA 1
ATOM 1814 C C . LEU A 1 222 ? 4.036 1.927 -19.271 1.00 84.56 222 LEU A C 1
ATOM 1816 O O . LEU A 1 222 ? 3.884 1.126 -18.350 1.00 84.56 222 LEU A O 1
ATOM 1820 N N . ILE A 1 223 ? 3.068 2.242 -20.129 1.00 84.12 223 ILE A N 1
ATOM 1821 C CA . ILE A 1 223 ? 1.753 1.597 -20.139 1.00 84.12 223 ILE A CA 1
ATOM 1822 C C . ILE A 1 223 ? 1.726 0.604 -21.295 1.00 84.12 223 ILE A C 1
ATOM 1824 O O . ILE A 1 223 ? 1.913 0.982 -22.453 1.00 84.12 223 ILE A O 1
ATOM 1828 N N . LYS A 1 224 ? 1.448 -0.654 -20.969 1.00 75.81 224 LYS A N 1
ATOM 1829 C CA . LYS A 1 224 ? 1.178 -1.721 -21.921 1.00 75.81 224 LYS A CA 1
ATOM 1830 C C . LYS A 1 224 ? -0.337 -1.860 -22.054 1.00 75.81 224 LYS A C 1
ATOM 1832 O O . LYS A 1 224 ? -1.053 -1.974 -21.062 1.00 75.81 224 LYS A O 1
ATOM 1837 N N . ASP A 1 225 ? -0.823 -1.781 -23.287 1.00 69.00 225 ASP A N 1
ATOM 1838 C CA . ASP A 1 225 ? -2.226 -1.998 -23.656 1.00 69.00 225 ASP A CA 1
ATOM 1839 C C . ASP A 1 225 ? -3.226 -1.157 -22.833 1.00 69.00 225 ASP A C 1
ATOM 1841 O O . ASP A 1 225 ? -3.999 -1.700 -22.054 1.00 69.00 225 ASP A O 1
ATOM 1845 N N . ARG A 1 226 ? -3.165 0.180 -22.995 1.00 67.44 226 ARG A N 1
ATOM 1846 C CA . ARG A 1 226 ? -4.042 1.266 -22.468 1.00 67.44 226 ARG A CA 1
ATOM 1847 C C . ARG A 1 226 ? -4.440 1.265 -20.980 1.00 67.44 226 ARG A C 1
ATOM 18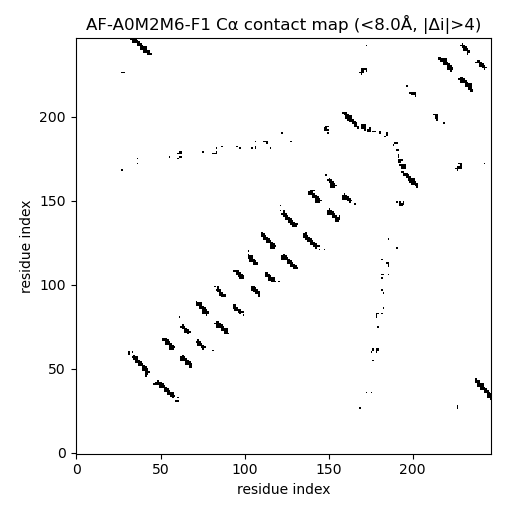49 O O . ARG A 1 226 ? -4.951 2.278 -20.529 1.00 67.44 226 ARG A O 1
ATOM 1856 N N . TYR A 1 227 ? -4.153 0.221 -20.206 1.00 72.62 227 TYR A N 1
ATOM 1857 C CA . TYR A 1 227 ? -4.706 0.043 -18.863 1.00 72.62 227 TYR A CA 1
ATOM 1858 C C . TYR A 1 227 ? -3.765 -0.663 -17.872 1.00 72.62 227 TYR A C 1
ATOM 1860 O O . TYR A 1 227 ? -4.052 -0.674 -16.674 1.00 72.62 227 TYR A O 1
ATOM 1868 N N . ARG A 1 228 ? -2.653 -1.260 -18.330 1.00 78.38 228 ARG A N 1
ATOM 1869 C CA . ARG A 1 228 ? -1.686 -1.959 -17.465 1.00 78.38 228 ARG A CA 1
ATOM 1870 C C . ARG A 1 228 ? -0.362 -1.199 -17.439 1.00 78.38 228 ARG A C 1
ATOM 1872 O O . ARG A 1 228 ? 0.271 -1.002 -18.471 1.00 78.38 228 ARG A O 1
ATOM 1879 N N . VAL A 1 229 ? 0.077 -0.770 -16.260 1.00 85.31 229 VAL A N 1
ATOM 1880 C CA . VAL A 1 229 ? 1.411 -0.172 -16.104 1.00 85.31 229 VAL A CA 1
ATOM 1881 C C . VAL A 1 229 ? 2.445 -1.288 -16.101 1.00 85.31 229 VAL A C 1
ATOM 1883 O O . VAL A 1 229 ? 2.421 -2.140 -15.225 1.00 85.31 229 VAL A O 1
ATOM 1886 N N . GLU A 1 230 ? 3.354 -1.269 -17.067 1.00 86.88 230 GLU A N 1
ATOM 1887 C CA . GLU A 1 230 ? 4.481 -2.199 -17.168 1.00 86.88 230 GLU A CA 1
ATOM 1888 C C . GLU A 1 230 ? 5.665 -1.726 -16.326 1.00 86.88 230 GLU A C 1
ATOM 1890 O O . GLU A 1 230 ? 6.358 -2.532 -15.709 1.00 86.88 230 GLU A O 1
ATOM 1895 N N . SER A 1 231 ? 5.924 -0.415 -16.285 1.00 86.38 231 SER A N 1
ATOM 1896 C CA . SER A 1 231 ? 7.000 0.113 -15.450 1.00 86.38 231 SER A CA 1
ATOM 1897 C C . SER A 1 231 ? 6.774 1.539 -14.978 1.00 86.38 231 SER A C 1
ATOM 1899 O O . SER A 1 231 ? 6.065 2.320 -15.614 1.00 86.38 231 SER A O 1
ATOM 1901 N N . ILE A 1 232 ? 7.397 1.852 -13.845 1.00 82.88 232 ILE A N 1
ATOM 1902 C CA . ILE A 1 232 ? 7.406 3.164 -13.207 1.00 82.88 232 ILE A CA 1
ATOM 1903 C C . ILE A 1 232 ? 8.853 3.475 -12.830 1.00 82.88 232 ILE A C 1
ATOM 1905 O O . ILE A 1 232 ? 9.487 2.712 -12.097 1.00 82.88 232 ILE A O 1
ATOM 1909 N N . SER A 1 233 ? 9.376 4.600 -13.301 1.00 79.25 233 SER A N 1
ATOM 1910 C CA . SER A 1 233 ? 10.717 5.073 -12.964 1.00 79.25 233 SER A CA 1
ATOM 1911 C C . SER A 1 233 ? 10.643 6.531 -12.528 1.00 79.25 233 SER A C 1
ATOM 1913 O O . SER A 1 233 ? 10.280 7.365 -13.350 1.00 79.25 233 SER A O 1
ATOM 1915 N N . PRO A 1 234 ? 10.986 6.887 -11.280 1.00 72.88 234 PRO A N 1
ATOM 1916 C CA . PRO A 1 234 ? 11.199 8.291 -10.944 1.00 72.88 234 PRO A CA 1
ATOM 1917 C C . PRO A 1 234 ? 12.326 8.850 -11.828 1.00 72.88 234 PRO A C 1
ATOM 1919 O O . PRO A 1 234 ? 13.357 8.192 -11.962 1.00 72.88 234 PRO A O 1
ATOM 1922 N N . GLU A 1 235 ? 12.158 10.034 -12.416 1.00 68.81 235 GLU A N 1
ATOM 1923 C CA . GLU A 1 235 ? 13.080 10.604 -13.420 1.00 68.81 235 GLU A CA 1
ATOM 1924 C C . GLU A 1 235 ? 14.534 10.712 -12.910 1.00 68.81 235 GLU A C 1
ATOM 1926 O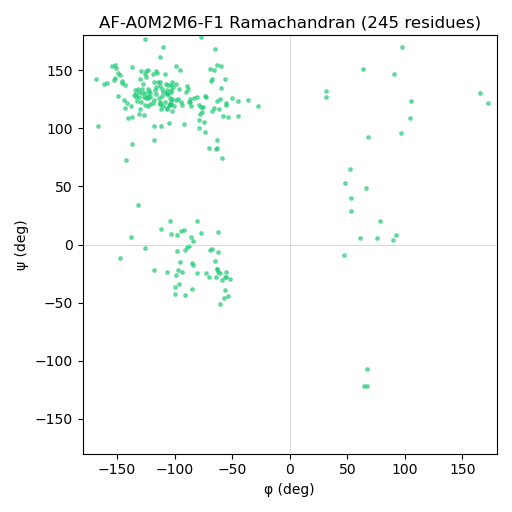 O . GLU A 1 235 ? 15.485 10.395 -13.621 1.00 68.81 235 GLU A O 1
ATOM 1931 N N . TRP A 1 236 ? 14.717 11.076 -11.638 1.00 68.00 236 TRP A N 1
ATOM 1932 C CA . TRP A 1 236 ? 16.020 11.226 -10.963 1.00 68.00 236 TRP A CA 1
ATOM 1933 C C . TRP A 1 236 ? 16.512 9.942 -10.302 1.00 68.00 236 TRP A C 1
ATOM 1935 O O . TRP A 1 236 ? 17.580 9.923 -9.683 1.00 68.00 236 TRP A O 1
ATOM 1945 N N . SER A 1 237 ? 15.720 8.873 -10.356 1.00 70.06 237 SER A N 1
ATOM 1946 C CA . SER A 1 237 ? 16.078 7.612 -9.739 1.00 70.06 237 SER A CA 1
ATOM 1947 C C . SER A 1 237 ? 16.704 6.683 -10.757 1.00 70.06 237 SER A C 1
ATOM 1949 O O . SER A 1 237 ? 16.171 6.432 -11.829 1.00 70.06 237 SER A O 1
ATOM 1951 N N . ILE A 1 238 ? 17.806 6.067 -10.353 1.00 72.00 238 ILE A N 1
ATOM 1952 C CA . ILE A 1 238 ? 18.345 4.895 -11.037 1.00 72.00 238 ILE A CA 1
ATOM 1953 C C . ILE A 1 238 ? 17.549 3.631 -10.699 1.00 72.00 238 ILE A C 1
ATOM 1955 O O . ILE A 1 238 ? 18.024 2.549 -10.989 1.00 72.00 238 ILE A O 1
ATOM 1959 N N . TYR A 1 239 ? 16.396 3.707 -10.035 1.00 78.00 239 TYR A N 1
ATOM 1960 C CA . TYR A 1 239 ? 15.566 2.538 -9.762 1.00 78.00 239 TYR A CA 1
ATOM 1961 C C . TYR A 1 239 ? 14.321 2.560 -10.638 1.00 78.00 239 TYR A C 1
ATOM 1963 O O . TYR A 1 239 ? 13.587 3.542 -10.642 1.00 78.00 239 TYR A O 1
ATOM 1971 N N . THR A 1 240 ? 14.041 1.442 -11.301 1.00 83.31 240 THR A N 1
ATOM 1972 C CA . THR A 1 240 ? 12.798 1.241 -12.051 1.00 83.31 240 THR A CA 1
ATOM 1973 C C . THR A 1 240 ? 12.019 0.097 -11.418 1.00 83.31 240 THR A C 1
ATOM 1975 O O . THR A 1 240 ? 12.578 -0.964 -11.114 1.00 83.31 240 THR A O 1
ATOM 1978 N N . TRP A 1 241 ? 10.727 0.321 -11.206 1.00 85.62 241 TRP A N 1
ATOM 1979 C CA . TRP A 1 241 ? 9.767 -0.709 -10.838 1.00 85.62 241 TRP A CA 1
ATOM 1980 C C . TRP A 1 241 ? 9.160 -1.294 -12.103 1.00 85.62 241 TRP A C 1
ATOM 1982 O O . TRP A 1 241 ? 8.739 -0.536 -12.974 1.00 85.62 241 TRP A O 1
ATOM 1992 N N . LYS A 1 242 ? 9.126 -2.620 -12.208 1.00 88.88 242 LYS A N 1
ATOM 1993 C CA . LYS A 1 242 ? 8.477 -3.344 -13.302 1.00 88.88 242 LYS A CA 1
ATOM 1994 C C . LYS A 1 242 ? 7.369 -4.229 -12.755 1.00 88.88 242 LYS A C 1
ATOM 1996 O O . LYS A 1 242 ? 7.502 -4.737 -11.642 1.00 88.88 242 LYS A O 1
ATOM 2001 N N . TYR A 1 243 ? 6.316 -4.390 -13.544 1.00 89.38 243 TYR A N 1
ATOM 2002 C CA . TYR A 1 243 ? 5.122 -5.138 -13.182 1.00 89.38 243 TYR A CA 1
ATOM 2003 C C . TYR A 1 243 ? 4.711 -6.062 -14.328 1.00 89.38 243 TYR A C 1
ATOM 2005 O O . TYR A 1 243 ? 4.619 -5.628 -15.478 1.00 89.38 243 TYR A O 1
ATOM 2013 N N . GLU A 1 244 ? 4.423 -7.314 -13.999 1.00 89.44 244 GLU A N 1
ATOM 2014 C CA . GLU A 1 244 ? 3.795 -8.287 -14.891 1.00 89.44 244 GLU A CA 1
ATOM 2015 C C . GLU A 1 244 ? 2.511 -8.820 -14.255 1.00 89.44 244 GLU A C 1
ATOM 2017 O O . GLU A 1 244 ? 2.370 -8.857 -13.032 1.00 89.44 244 GLU A O 1
ATOM 2022 N N . PHE A 1 245 ? 1.559 -9.185 -15.112 1.00 87.56 245 PHE A N 1
ATOM 2023 C CA . PHE A 1 245 ? 0.219 -9.617 -14.728 1.00 87.56 245 PHE A CA 1
ATOM 2024 C C . PHE A 1 245 ? -0.120 -10.906 -15.462 1.00 87.56 245 PHE A C 1
ATOM 2026 O O . PHE A 1 245 ? 0.031 -10.960 -16.690 1.00 87.56 245 PHE A O 1
ATOM 2033 N N . PHE A 1 246 ? -0.650 -11.883 -14.734 1.00 86.88 246 PHE A N 1
ATOM 2034 C CA . PHE A 1 246 ? -1.122 -13.145 -15.295 1.00 86.88 246 PHE A CA 1
ATOM 2035 C C . PHE A 1 246 ? -2.626 -13.310 -15.043 1.00 86.88 246 PHE A C 1
ATOM 2037 O O . PHE A 1 246 ? -3.137 -12.921 -13.990 1.00 86.88 246 PHE A O 1
ATOM 2044 N N . ASP A 1 247 ? -3.331 -13.832 -16.052 1.00 84.31 247 ASP A N 1
ATOM 2045 C CA . ASP A 1 247 ? -4.798 -13.959 -16.109 1.00 84.31 247 ASP A CA 1
ATOM 2046 C C . ASP A 1 247 ? -5.295 -15.409 -15.935 1.00 84.31 247 ASP A C 1
ATOM 2048 O O . ASP A 1 247 ? -4.547 -16.398 -16.121 1.00 84.31 247 ASP A O 1
#

Solvent-accessible surface area (backbone atoms only — not comparable to full-atom values): 14567 Å² total; per-residue (Å²): 136,86,89,78,88,86,86,81,86,86,84,88,82,87,85,79,91,67,81,84,74,76,70,69,78,74,71,77,79,77,68,88,49,55,34,33,42,39,39,37,38,32,47,48,99,52,94,82,40,79,78,45,44,36,39,33,39,32,57,98,74,32,49,43,35,37,39,53,75,92,61,66,48,32,38,48,41,61,49,99,87,66,46,61,44,41,43,49,40,69,83,75,81,53,73,41,52,42,46,75,62,87,56,33,37,38,38,35,50,102,48,34,40,35,42,35,35,42,56,96,89,40,74,36,34,40,39,38,39,36,55,60,92,94,43,75,48,78,47,41,35,40,43,42,66,60,87,66,26,65,35,33,37,25,50,71,88,39,75,68,39,33,42,77,41,63,48,85,75,33,50,23,77,63,36,69,48,46,53,47,42,73,65,41,54,76,77,65,74,72,85,67,28,37,44,65,50,64,47,51,48,69,76,84,77,89,76,93,76,93,79,81,60,60,71,77,58,50,64,48,72,43,69,48,84,86,42,39,57,36,32,46,24,39,72,88,46,58,44,34,39,37,45,49,77,42,110

Foldseek 3Di:
DDDDDDDDDDDDDDDDDDPPPPPPVPPQDDPQPFFKKKKFKAFAPDRDGTPWIKMFGDDSLATQWIDTPPFAIWGWDADPVLATQFIDGPVPQFTWGWDDDPQWIWTDDPFKIWIFGDDPLWTAKIWIWGDDPPDIDIWIKGFDDDVQATQWMAIPNHTDWGFDDFDQSAFDSCLSNQSCQVVVCHPPDDTRGRGPDGDTDDDDDDDDDDDDGPVQFDWDWDDDPRHYTQWIHGPPGSIIMGMDTDD

Radius of gyration: 24.11 Å; Cα contacts (8 Å, |Δi|>4): 475; chains: 1; bounding box: 82×49×73 Å

Sequence (247 aa):
MKFLYVLVFLILSIGCSSNGDDHSSETIPDFSKVKEVVYWKKFGTNDSTILAEREYTIESGFVTEADFGGSENVYFEYDEDGRLIEVNGGTGTLDYEIIWNGENCTISTDYSTSNLIYNNGNLVELEYIHEEGNVSIYQKRNFEYSGENVIATYLNDTLQSEFLDYHSDVINPLYYLKSIEPWRATVNYKPFSKNIFDIRRDQPYSGGDYFSSLKDYEYIYLIKDRYRVESISPEWSIYTWKYEFFD

Nearest PDB structures (foldseek):
  7pq5-assembly1_L  TM=5.692E-01  e=3.567E-03  Photorhabdus laumondii subsp. laumondii TTO1
  2ovs-assembly1_A  TM=3.712E-01  e=8.229E-01  Escherichia coli
  2lba-assembly1_A  TM=3.690E-01  e=1.614E+00  Gallus gallus
  2ftb-assembly1_A  TM=3.595E-01  e=1.183E+00  Ambystoma mexicanum
  3bts-assembly1_B  TM=3.644E-01  e=1.312E+00  Saccharomyces cerevisiae

Organism: Christiangramia forsetii (strain DSM 17595 / CGMCC 1.15422 / KT0803) (NCBI:txid411154)